Protein AF-A0A7S3K3I3-F1 (afdb_monomer)

InterPro domains:
  IPR013087 Zinc finger C2H2-type [PF12874] (19-43)
  IPR013087 Zinc finger C2H2-type [PS00028] (21-43)
  IPR013087 Zinc finger C2H2-type [PS50157] (19-48)
  IPR036236 Zinc finger C2H2 superfamily [SSF57667] (14-46)

Organism: NCBI:txid44058

Structure (mmCIF, N/CA/C/O backbone):
data_AF-A0A7S3K3I3-F1
#
_entry.id   AF-A0A7S3K3I3-F1
#
loop_
_atom_site.group_PDB
_atom_site.id
_atom_site.type_symbol
_atom_site.label_atom_id
_atom_site.label_alt_id
_atom_site.label_comp_id
_atom_site.label_asym_id
_atom_site.label_entity_id
_atom_site.label_seq_id
_atom_site.pdbx_PDB_ins_code
_atom_site.Cartn_x
_atom_site.Cartn_y
_atom_site.Cartn_z
_atom_site.occupancy
_atom_site.B_iso_or_equiv
_atom_site.auth_seq_id
_atom_site.auth_comp_id
_atom_site.auth_asym_id
_atom_site.auth_atom_id
_atom_site.pdbx_PDB_model_num
ATOM 1 N N . LYS A 1 1 ? 11.051 -27.367 5.554 1.00 42.47 1 LYS A N 1
ATOM 2 C CA . LYS A 1 1 ? 11.456 -28.276 4.446 1.00 42.47 1 LYS A CA 1
ATOM 3 C C . LYS A 1 1 ? 10.404 -28.416 3.328 1.00 42.47 1 LYS A C 1
ATOM 5 O O . LYS A 1 1 ? 10.816 -28.399 2.182 1.00 42.47 1 LYS A O 1
ATOM 10 N N . LYS A 1 2 ? 9.080 -28.450 3.587 1.00 31.66 2 LYS A N 1
ATOM 11 C CA . LYS A 1 2 ? 8.051 -28.495 2.511 1.00 31.66 2 LYS A CA 1
ATOM 12 C C . LYS A 1 2 ? 7.915 -27.210 1.660 1.00 31.66 2 LYS A C 1
ATOM 14 O O . LYS A 1 2 ? 7.680 -27.318 0.467 1.00 31.66 2 LYS A O 1
ATOM 19 N N . TYR A 1 3 ? 8.174 -26.021 2.215 1.00 34.88 3 TYR A N 1
ATOM 20 C CA . TYR A 1 3 ? 8.191 -24.762 1.437 1.00 34.88 3 TYR A CA 1
ATOM 21 C C . TYR A 1 3 ? 9.397 -24.619 0.494 1.00 34.88 3 TYR A C 1
ATOM 23 O O . TYR A 1 3 ? 9.332 -23.883 -0.484 1.00 34.88 3 TYR A O 1
ATOM 31 N N . PHE A 1 4 ? 10.479 -25.361 0.748 1.00 34.47 4 PHE A N 1
ATOM 32 C CA . PHE A 1 4 ? 11.661 -25.365 -0.118 1.00 34.47 4 PHE A CA 1
ATOM 33 C C . PHE A 1 4 ? 11.408 -26.142 -1.420 1.00 34.47 4 PHE A C 1
ATOM 35 O O . PHE A 1 4 ? 11.934 -25.774 -2.464 1.00 34.47 4 PHE A O 1
ATOM 42 N N . LEU A 1 5 ? 10.546 -27.166 -1.377 1.00 33.88 5 LEU A N 1
ATOM 43 C CA . LEU A 1 5 ? 10.172 -27.956 -2.553 1.00 33.88 5 LEU A CA 1
ATOM 44 C C . LEU A 1 5 ? 9.277 -27.180 -3.528 1.00 33.88 5 LEU A C 1
ATOM 46 O O . LEU A 1 5 ? 9.473 -27.302 -4.729 1.00 33.88 5 LEU A O 1
ATOM 50 N N . LEU A 1 6 ? 8.350 -26.338 -3.051 1.00 37.00 6 LEU A N 1
ATOM 51 C CA . LEU A 1 6 ? 7.483 -25.566 -3.957 1.00 37.00 6 LEU A CA 1
ATOM 52 C C . LEU A 1 6 ? 8.273 -24.521 -4.762 1.00 37.00 6 LEU A C 1
ATOM 54 O O . LEU A 1 6 ? 8.020 -24.324 -5.948 1.00 37.00 6 LEU A O 1
ATOM 58 N N . HIS A 1 7 ? 9.263 -23.889 -4.124 1.00 38.03 7 HIS A N 1
ATOM 59 C CA . HIS A 1 7 ? 10.131 -22.914 -4.780 1.00 38.03 7 HIS A CA 1
ATOM 60 C C . HIS A 1 7 ? 11.050 -23.589 -5.810 1.00 38.03 7 HIS A C 1
ATOM 62 O O . HIS A 1 7 ? 11.233 -23.059 -6.901 1.00 38.03 7 HIS A O 1
ATOM 68 N N . PHE A 1 8 ? 11.570 -24.787 -5.509 1.00 34.75 8 PHE A N 1
ATOM 69 C CA . PHE A 1 8 ? 12.383 -25.552 -6.461 1.00 34.75 8 PHE A CA 1
ATOM 70 C C . PHE A 1 8 ? 11.562 -26.063 -7.655 1.00 34.75 8 PHE A C 1
ATOM 72 O O . PHE A 1 8 ? 12.044 -26.005 -8.779 1.00 34.75 8 PHE A O 1
ATOM 79 N N . VAL A 1 9 ? 10.306 -26.480 -7.448 1.00 41.56 9 VAL A N 1
ATOM 80 C CA . VAL A 1 9 ? 9.414 -26.952 -8.526 1.00 41.56 9 VAL A CA 1
ATOM 81 C C . VAL A 1 9 ? 9.003 -25.818 -9.472 1.00 41.56 9 VAL A C 1
ATOM 83 O O . VAL A 1 9 ? 9.000 -26.014 -10.685 1.00 41.56 9 VAL A O 1
ATOM 86 N N . LEU A 1 10 ? 8.715 -24.615 -8.958 1.00 46.06 10 LEU A N 1
ATOM 87 C CA . LEU A 1 10 ? 8.424 -23.449 -9.807 1.00 46.06 10 LEU A CA 1
ATOM 88 C C . LEU A 1 10 ? 9.660 -22.964 -10.574 1.00 46.06 10 LEU A C 1
ATOM 90 O O . LEU A 1 10 ? 9.538 -22.542 -11.722 1.00 46.06 10 LEU A O 1
ATOM 94 N N . ILE A 1 11 ? 10.847 -23.058 -9.964 1.00 49.62 11 ILE A N 1
ATOM 95 C CA . ILE A 1 11 ? 12.106 -22.754 -10.648 1.00 49.62 11 ILE A CA 1
ATOM 96 C C . ILE A 1 11 ? 12.351 -23.795 -11.743 1.00 49.62 11 ILE A C 1
ATOM 98 O O . ILE A 1 11 ? 12.511 -23.411 -12.890 1.00 49.62 11 ILE A O 1
ATOM 102 N N . GLN A 1 12 ? 12.279 -25.094 -11.457 1.00 46.09 12 GLN A N 1
ATOM 103 C CA . GLN A 1 12 ? 12.543 -26.139 -12.451 1.00 46.09 12 GLN A CA 1
ATOM 104 C C . GLN A 1 12 ? 11.557 -26.089 -13.635 1.00 46.09 12 GLN A C 1
ATOM 106 O O . GLN A 1 12 ? 11.973 -26.195 -14.785 1.00 46.09 12 GLN A O 1
ATOM 111 N N . ALA A 1 13 ? 10.281 -25.775 -13.383 1.00 52.28 13 ALA A N 1
ATOM 112 C CA . ALA A 1 13 ? 9.280 -25.600 -14.437 1.00 52.28 13 ALA A CA 1
ATOM 113 C C . ALA A 1 13 ? 9.553 -24.409 -15.378 1.00 52.28 13 ALA A C 1
ATOM 115 O O . ALA A 1 13 ? 9.068 -24.419 -16.510 1.00 52.28 13 ALA A O 1
ATOM 116 N N . TYR A 1 14 ? 10.304 -23.392 -14.934 1.00 53.56 14 TYR A N 1
ATOM 117 C CA . TYR A 1 14 ? 10.705 -22.254 -15.772 1.00 53.56 14 TYR A CA 1
ATOM 118 C C . TYR A 1 14 ? 11.918 -22.588 -16.656 1.00 53.56 14 TYR A C 1
ATOM 120 O O . TYR A 1 14 ? 12.043 -22.039 -17.745 1.00 53.56 14 TYR A O 1
ATOM 128 N N . TRP A 1 15 ? 12.782 -23.512 -16.222 1.00 55.94 15 TRP A N 1
ATOM 129 C CA . TRP A 1 15 ? 13.971 -23.935 -16.977 1.00 55.94 15 TRP A CA 1
ATOM 130 C C . TRP A 1 15 ? 13.647 -24.970 -18.063 1.00 55.94 15 TRP A C 1
ATOM 132 O O . TRP A 1 15 ? 14.373 -25.065 -19.048 1.00 55.94 15 TRP A O 1
ATOM 142 N N . ASP A 1 16 ? 12.513 -25.666 -17.948 1.00 66.50 16 ASP A N 1
ATOM 143 C CA . ASP A 1 16 ? 11.978 -26.506 -19.029 1.00 66.50 16 ASP A CA 1
ATOM 144 C C . ASP A 1 16 ? 11.283 -25.690 -20.144 1.00 66.50 16 ASP A C 1
ATOM 146 O O . ASP A 1 16 ? 10.885 -26.242 -21.177 1.00 66.50 16 ASP A O 1
ATOM 150 N N . GLN A 1 17 ? 11.128 -24.369 -19.972 1.00 76.31 17 GLN A N 1
ATOM 151 C CA . GLN A 1 17 ? 10.564 -23.491 -20.999 1.00 76.31 17 GLN A CA 1
ATOM 152 C C . GLN A 1 17 ? 11.666 -23.058 -21.966 1.00 76.31 17 GLN A C 1
ATOM 154 O O . GLN A 1 17 ? 12.570 -22.308 -21.613 1.00 76.31 17 GLN A O 1
ATOM 159 N N . ARG A 1 18 ? 11.569 -23.501 -23.222 1.00 87.44 18 ARG A N 1
ATOM 160 C CA . ARG A 1 18 ? 12.535 -23.133 -24.272 1.00 87.44 18 ARG A CA 1
ATOM 161 C C . ARG A 1 18 ? 12.305 -21.731 -24.836 1.00 87.44 18 ARG A C 1
ATOM 163 O O . ARG A 1 18 ? 13.196 -21.185 -25.474 1.00 87.44 18 ARG A O 1
ATOM 170 N N . TYR A 1 19 ? 11.112 -21.172 -24.636 1.00 90.62 19 TYR A N 1
ATOM 171 C CA . TYR A 1 19 ? 10.703 -19.888 -25.199 1.00 90.62 19 TYR A CA 1
ATOM 172 C C . TYR A 1 19 ? 10.078 -19.031 -24.103 1.00 90.62 19 TYR A C 1
ATOM 174 O O . TYR A 1 19 ? 9.166 -19.488 -23.419 1.00 90.62 19 TYR A O 1
ATOM 182 N N . VAL A 1 20 ? 10.533 -17.791 -23.938 1.00 91.25 20 VAL A N 1
ATOM 183 C CA . VAL A 1 20 ? 9.989 -16.847 -22.953 1.00 91.25 20 VAL A CA 1
ATOM 184 C C . VAL A 1 20 ? 9.607 -15.562 -23.674 1.00 91.25 20 VAL A C 1
ATOM 186 O O . VAL A 1 20 ? 10.342 -15.067 -24.523 1.00 91.25 20 VAL A O 1
ATOM 189 N N . CYS A 1 21 ? 8.423 -15.033 -23.378 1.00 93.50 21 CYS A N 1
ATOM 190 C CA . CYS A 1 21 ? 8.030 -13.709 -23.841 1.00 93.50 21 CYS A CA 1
ATOM 191 C C . CYS A 1 21 ? 8.533 -12.660 -22.854 1.00 93.50 21 CYS A C 1
ATOM 193 O O . CYS A 1 21 ? 8.052 -12.624 -21.725 1.00 93.50 21 CYS A O 1
ATOM 195 N N . ASP A 1 22 ? 9.442 -11.782 -23.273 1.00 89.44 22 ASP A N 1
ATOM 196 C CA . ASP A 1 22 ? 9.972 -10.731 -22.395 1.00 89.44 22 ASP A CA 1
ATOM 197 C C . ASP A 1 22 ? 8.904 -9.719 -21.981 1.00 89.44 22 ASP A C 1
ATOM 199 O O . ASP A 1 22 ? 8.843 -9.330 -20.815 1.00 89.44 22 ASP A O 1
ATOM 203 N N . THR A 1 23 ? 7.994 -9.366 -22.897 1.00 90.69 23 THR A N 1
ATOM 204 C CA . THR A 1 23 ? 6.896 -8.437 -22.604 1.00 90.69 23 THR A CA 1
ATOM 205 C C . THR A 1 23 ? 5.955 -8.981 -21.538 1.00 90.69 23 THR A C 1
ATOM 207 O O . THR A 1 23 ? 5.576 -8.238 -20.649 1.00 90.69 23 THR A O 1
ATOM 210 N N . CYS A 1 24 ? 5.557 -10.252 -21.609 1.00 92.19 24 CYS A N 1
ATOM 211 C CA . CYS A 1 24 ? 4.547 -10.821 -20.705 1.00 92.19 24 CYS A CA 1
ATOM 212 C C . CYS A 1 24 ? 5.145 -11.675 -19.573 1.00 92.19 24 CYS A C 1
ATOM 214 O O . CYS A 1 24 ? 4.414 -12.191 -18.734 1.00 92.19 24 CYS A O 1
ATOM 216 N N . ARG A 1 25 ? 6.465 -11.905 -19.582 1.00 88.56 25 ARG A N 1
ATOM 217 C CA . ARG A 1 25 ? 7.205 -12.780 -18.651 1.00 88.56 25 ARG A CA 1
ATOM 218 C C . ARG A 1 25 ? 6.636 -14.203 -18.516 1.00 88.56 25 ARG A C 1
ATOM 220 O O . ARG A 1 25 ? 6.836 -14.870 -17.497 1.00 88.56 25 ARG A O 1
ATOM 227 N N . VAL A 1 26 ? 5.962 -14.698 -19.557 1.00 89.19 26 VAL A N 1
ATOM 228 C CA . VAL A 1 26 ? 5.409 -16.062 -19.628 1.00 89.19 26 VAL A CA 1
ATOM 229 C C . VAL A 1 26 ? 6.312 -16.978 -20.453 1.00 89.19 26 VAL A C 1
ATOM 231 O O . VAL A 1 26 ? 6.806 -16.585 -21.511 1.00 89.19 26 VAL A O 1
ATOM 234 N N . GLY A 1 27 ? 6.526 -18.198 -19.956 1.00 89.94 27 GLY A N 1
ATOM 235 C CA . GLY A 1 27 ? 7.315 -19.236 -20.621 1.00 89.94 27 GLY A CA 1
ATOM 236 C C . GLY A 1 27 ? 6.451 -20.260 -21.365 1.00 89.94 27 GLY A C 1
ATOM 237 O O . GLY A 1 27 ? 5.311 -20.521 -20.977 1.00 89.94 27 GLY A O 1
ATOM 238 N N . PHE A 1 28 ? 7.005 -20.841 -22.429 1.00 91.75 28 PHE A N 1
ATOM 239 C CA . PHE A 1 28 ? 6.382 -21.861 -23.269 1.00 91.75 28 PHE A CA 1
ATOM 240 C C . PHE A 1 28 ? 7.358 -22.999 -23.593 1.00 91.75 28 PHE A C 1
ATOM 242 O O . PHE A 1 28 ? 8.501 -22.785 -23.999 1.00 91.75 28 PHE A O 1
ATOM 249 N N . ALA A 1 29 ? 6.863 -24.234 -23.498 1.00 92.25 29 ALA A N 1
ATOM 250 C CA . ALA A 1 29 ? 7.640 -25.431 -23.810 1.00 92.25 29 ALA A CA 1
ATOM 251 C C . ALA A 1 29 ? 7.767 -25.677 -25.327 1.00 92.25 29 ALA A C 1
ATOM 253 O O . ALA A 1 29 ? 8.696 -26.345 -25.777 1.00 92.25 29 ALA A O 1
ATOM 254 N N . LYS A 1 30 ? 6.824 -25.157 -26.129 1.00 93.19 30 LYS A N 1
ATOM 255 C CA . LYS A 1 30 ? 6.730 -25.362 -27.586 1.00 93.19 30 LYS A CA 1
ATOM 256 C C . LYS A 1 30 ? 6.689 -24.025 -28.328 1.00 93.19 30 LYS A C 1
ATOM 258 O O . LYS A 1 30 ? 5.900 -23.158 -27.953 1.00 93.19 30 LYS A O 1
ATOM 263 N N . LEU A 1 31 ? 7.433 -23.919 -29.435 1.00 95.25 31 LEU A N 1
ATOM 264 C CA . LEU A 1 31 ? 7.506 -22.713 -30.275 1.00 95.25 31 LEU A CA 1
ATOM 265 C C . LEU A 1 31 ? 6.128 -22.259 -30.776 1.00 95.25 31 LEU A C 1
ATOM 267 O O . LEU A 1 31 ? 5.768 -21.101 -30.613 1.00 95.25 31 LEU A O 1
ATOM 271 N N . LYS A 1 32 ? 5.306 -23.191 -31.273 1.00 96.56 32 LYS A N 1
ATOM 272 C CA . LYS A 1 32 ? 3.950 -22.894 -31.771 1.00 96.56 32 LYS A CA 1
ATOM 273 C C . LYS A 1 32 ? 3.074 -22.161 -30.743 1.00 96.56 32 LYS A C 1
ATOM 275 O O . LYS A 1 32 ? 2.288 -21.290 -31.103 1.00 96.56 32 LYS A O 1
ATOM 280 N N . ASN A 1 33 ? 3.199 -22.503 -29.457 1.00 96.31 33 ASN A N 1
ATOM 281 C CA . ASN A 1 33 ? 2.429 -21.844 -28.397 1.00 96.31 33 ASN A CA 1
ATOM 282 C C . ASN A 1 33 ? 2.951 -20.428 -28.127 1.00 96.31 33 ASN A C 1
ATOM 284 O O . ASN A 1 33 ? 2.154 -19.523 -27.893 1.00 96.31 33 ASN A O 1
ATOM 288 N N . TYR A 1 34 ? 4.272 -20.240 -28.187 1.00 96.31 34 TYR A N 1
ATOM 289 C CA . TYR A 1 34 ? 4.904 -18.929 -28.076 1.00 96.31 34 TYR A CA 1
ATOM 290 C C . TYR A 1 34 ? 4.483 -18.008 -29.229 1.00 96.31 34 TYR A C 1
ATOM 292 O O . TYR A 1 34 ? 3.998 -16.907 -28.989 1.00 96.31 34 TYR A O 1
ATOM 300 N N . GLU A 1 35 ? 4.547 -18.483 -30.473 1.00 97.25 35 GLU A N 1
ATOM 301 C CA . GLU A 1 35 ? 4.100 -17.722 -31.648 1.00 97.25 35 GLU A CA 1
ATOM 302 C C . GLU A 1 35 ? 2.612 -17.368 -31.565 1.00 97.25 35 GLU A C 1
ATOM 304 O O . GLU A 1 35 ? 2.223 -16.224 -31.803 1.00 97.25 35 GLU A O 1
ATOM 309 N N . SER A 1 36 ? 1.766 -18.322 -31.158 1.00 97.25 36 SER A N 1
ATOM 310 C CA . SER A 1 36 ? 0.344 -18.057 -30.931 1.00 97.25 36 SER A CA 1
ATOM 311 C C . SER A 1 36 ? 0.114 -17.010 -29.837 1.00 97.25 36 SER A C 1
ATOM 313 O O . SER A 1 36 ? -0.843 -16.242 -29.931 1.00 97.25 36 SER A O 1
ATOM 315 N N . HIS A 1 37 ? 0.958 -16.970 -28.803 1.00 95.94 37 HIS A N 1
ATOM 316 C CA . HIS A 1 37 ? 0.880 -15.963 -27.749 1.00 95.94 37 HIS A CA 1
ATOM 317 C C . HIS A 1 37 ? 1.218 -14.561 -28.266 1.00 95.94 37 HIS A C 1
ATOM 319 O O . HIS A 1 37 ? 0.484 -13.628 -27.942 1.00 95.94 37 HIS A O 1
ATOM 325 N N . LEU A 1 38 ? 2.260 -14.413 -29.094 1.00 97.25 38 LEU A N 1
ATOM 326 C CA . LEU A 1 38 ? 2.671 -13.116 -29.651 1.00 97.25 38 LEU A CA 1
ATOM 327 C C . LEU A 1 38 ? 1.569 -12.453 -30.494 1.00 97.25 38 LEU A C 1
ATOM 329 O O . LEU A 1 38 ? 1.439 -11.232 -30.492 1.00 97.25 38 LEU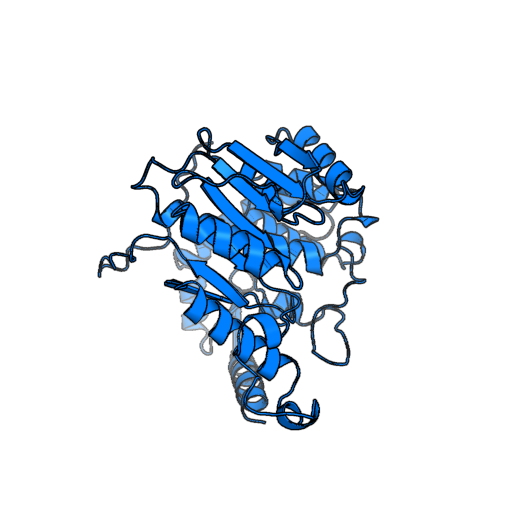 A O 1
ATOM 333 N N . HIS A 1 39 ? 0.728 -13.252 -31.154 1.00 97.38 39 HIS A N 1
ATOM 334 C CA . HIS A 1 39 ? -0.430 -12.773 -31.922 1.00 97.38 39 HIS A CA 1
ATOM 335 C C . HIS A 1 39 ? -1.720 -12.673 -31.084 1.00 97.38 39 HIS A C 1
ATOM 337 O O . HIS A 1 39 ? -2.788 -12.328 -31.591 1.00 97.38 39 HIS A O 1
ATOM 343 N N . GLY A 1 40 ? -1.654 -12.999 -29.791 1.00 97.00 40 GLY A N 1
ATOM 344 C CA . GLY A 1 40 ? -2.799 -13.008 -28.893 1.00 97.00 40 GLY A CA 1
ATOM 345 C C . GLY A 1 40 ? -3.185 -11.611 -28.400 1.00 97.00 40 GLY A C 1
ATOM 346 O O . GLY A 1 40 ? -2.336 -10.780 -28.078 1.00 97.00 40 GLY A O 1
ATOM 347 N N . LYS A 1 41 ? -4.493 -11.379 -28.214 1.00 96.25 41 LYS A N 1
ATOM 348 C CA . LYS A 1 41 ? -5.040 -10.104 -27.702 1.00 96.25 41 LYS A CA 1
ATOM 349 C C . LYS A 1 41 ? -4.414 -9.659 -26.372 1.00 96.25 41 LYS A C 1
ATOM 351 O O . LYS A 1 41 ? -4.216 -8.469 -26.155 1.00 96.25 41 LYS A O 1
ATOM 356 N N . ARG A 1 42 ? -4.089 -10.610 -25.484 1.00 93.50 42 ARG A N 1
ATOM 357 C CA . ARG A 1 42 ? -3.447 -10.320 -24.188 1.00 93.50 42 ARG A CA 1
ATOM 358 C C . ARG A 1 42 ? -2.037 -9.755 -24.353 1.00 93.50 42 ARG A C 1
ATOM 360 O O . ARG A 1 42 ? -1.700 -8.802 -23.664 1.00 93.50 42 ARG A O 1
ATOM 367 N N . HIS A 1 43 ? -1.246 -10.312 -25.270 1.00 95.00 43 HIS A N 1
ATOM 368 C CA . HIS A 1 43 ? 0.103 -9.825 -25.547 1.00 95.00 43 HIS A CA 1
ATOM 369 C C . HIS A 1 43 ? 0.066 -8.429 -26.178 1.00 95.00 43 HIS A C 1
ATOM 371 O O . HIS A 1 43 ? 0.775 -7.534 -25.728 1.00 95.00 43 HIS A O 1
ATOM 377 N N . ALA A 1 44 ? -0.826 -8.210 -27.150 1.00 96.12 44 ALA A N 1
ATOM 378 C CA . ALA A 1 44 ? -1.027 -6.892 -27.752 1.00 96.12 44 ALA A CA 1
ATOM 379 C C . ALA A 1 44 ? -1.404 -5.824 -26.706 1.00 96.12 44 ALA A C 1
ATOM 381 O O . ALA A 1 44 ? -0.835 -4.735 -26.707 1.00 96.12 44 ALA A O 1
ATOM 382 N N . ALA A 1 45 ? -2.304 -6.149 -25.768 1.00 93.56 45 ALA A N 1
ATOM 383 C CA . ALA A 1 45 ? -2.664 -5.251 -24.671 1.00 93.56 45 ALA A CA 1
ATOM 384 C C . ALA A 1 45 ? -1.483 -4.976 -23.722 1.00 93.56 45 ALA A C 1
ATOM 386 O O . ALA A 1 45 ? -1.263 -3.828 -23.339 1.00 93.56 45 ALA A O 1
ATOM 387 N N . ALA A 1 46 ? -0.700 -6.004 -23.373 1.00 92.50 46 ALA A N 1
ATOM 388 C CA . ALA A 1 46 ? 0.493 -5.843 -22.543 1.00 92.50 46 ALA A CA 1
ATOM 389 C C . ALA A 1 46 ? 1.537 -4.936 -23.215 1.00 92.50 46 ALA A C 1
ATOM 391 O O . ALA A 1 46 ? 2.056 -4.036 -22.562 1.00 92.50 46 ALA A O 1
ATOM 392 N N . ARG A 1 47 ? 1.780 -5.105 -24.525 1.00 95.00 47 ARG A N 1
ATOM 393 C CA . ARG A 1 47 ? 2.656 -4.219 -25.310 1.00 95.00 47 ARG A CA 1
ATOM 394 C C . ARG A 1 47 ? 2.166 -2.777 -25.312 1.00 95.00 47 ARG A C 1
ATOM 396 O O . ARG A 1 47 ? 2.946 -1.890 -24.997 1.00 95.00 47 ARG A O 1
ATOM 403 N N . ALA A 1 48 ? 0.882 -2.554 -25.591 1.00 94.94 48 ALA A N 1
ATOM 404 C CA . ALA A 1 48 ? 0.307 -1.211 -25.612 1.00 94.94 48 ALA A CA 1
ATOM 405 C C . ALA A 1 48 ? 0.452 -0.504 -24.253 1.00 94.94 48 ALA A C 1
ATOM 407 O O . ALA A 1 48 ? 0.867 0.650 -24.191 1.00 94.94 48 ALA A O 1
ATOM 408 N N . LEU A 1 49 ? 0.179 -1.211 -23.149 1.00 92.50 49 LEU A N 1
ATOM 409 C CA . LEU A 1 49 ? 0.438 -0.676 -21.812 1.00 92.50 49 LEU A CA 1
ATOM 410 C C . LEU A 1 49 ? 1.936 -0.433 -21.593 1.00 92.50 49 LEU A C 1
ATOM 412 O O . LEU A 1 49 ? 2.299 0.561 -20.969 1.00 92.50 49 LEU A O 1
ATOM 416 N N . GLY A 1 50 ? 2.797 -1.347 -22.053 1.00 94.12 50 GLY A N 1
ATOM 417 C CA . GLY A 1 50 ? 4.262 -1.244 -22.057 1.00 94.12 50 GLY A CA 1
ATOM 418 C C . GLY A 1 50 ? 4.753 0.062 -22.666 1.00 94.12 50 GLY A C 1
ATOM 419 O O . GLY A 1 50 ? 5.516 0.794 -22.038 1.00 94.12 50 GLY A O 1
ATOM 420 N N . ASP A 1 51 ? 4.256 0.372 -23.859 1.00 95.31 51 ASP A N 1
ATOM 421 C CA . ASP A 1 51 ? 4.623 1.564 -24.615 1.00 95.31 51 ASP A CA 1
ATOM 422 C C . ASP A 1 51 ? 4.144 2.848 -23.925 1.00 95.31 51 ASP A C 1
ATOM 424 O O . ASP A 1 51 ? 4.930 3.783 -23.788 1.00 95.31 51 ASP A O 1
ATOM 428 N N . LEU A 1 52 ? 2.918 2.869 -23.383 1.00 94.44 52 LEU A N 1
ATOM 429 C CA . LEU A 1 52 ? 2.421 4.004 -22.590 1.00 94.44 52 LEU A CA 1
ATOM 430 C C . LEU A 1 52 ? 3.309 4.286 -21.368 1.00 94.44 52 LEU A C 1
ATOM 432 O O . LEU A 1 52 ? 3.705 5.430 -21.134 1.00 94.44 52 LEU A O 1
ATOM 436 N N . ALA A 1 53 ? 3.671 3.243 -20.614 1.00 93.88 53 ALA A N 1
ATOM 437 C CA . ALA A 1 53 ? 4.566 3.391 -19.470 1.00 93.88 53 ALA A CA 1
ATOM 438 C C . ALA A 1 53 ? 5.970 3.835 -19.902 1.00 93.88 53 ALA A C 1
ATOM 440 O O . ALA A 1 53 ? 6.582 4.651 -19.220 1.00 93.88 53 ALA A O 1
ATOM 441 N N . ALA A 1 54 ? 6.481 3.339 -21.033 1.00 94.69 54 ALA A N 1
ATOM 442 C CA . ALA A 1 54 ? 7.779 3.745 -21.561 1.00 94.69 54 ALA A CA 1
ATOM 443 C C . ALA A 1 54 ? 7.809 5.232 -21.946 1.00 94.69 54 ALA A C 1
ATOM 445 O O . ALA A 1 54 ? 8.793 5.910 -21.645 1.00 94.69 54 ALA A O 1
ATOM 446 N N . THR A 1 55 ? 6.732 5.756 -22.540 1.00 94.81 55 THR A N 1
ATOM 447 C CA . THR A 1 55 ? 6.583 7.191 -22.825 1.00 94.81 55 THR A CA 1
ATOM 448 C C . THR A 1 55 ? 6.569 8.019 -21.541 1.00 94.81 55 THR A C 1
ATOM 450 O O . THR A 1 55 ? 7.314 8.990 -21.430 1.00 94.81 55 THR A O 1
ATOM 453 N N . ALA A 1 56 ? 5.794 7.621 -20.527 1.00 93.81 56 ALA A N 1
ATOM 454 C CA . ALA A 1 56 ? 5.790 8.321 -19.240 1.00 93.81 56 ALA A CA 1
ATOM 455 C C . ALA A 1 56 ? 7.167 8.250 -18.545 1.00 93.81 56 ALA A C 1
ATOM 457 O O . ALA A 1 56 ? 7.654 9.237 -17.988 1.00 93.81 56 ALA A O 1
ATOM 458 N N . PHE A 1 57 ? 7.844 7.104 -18.635 1.00 94.56 57 PHE A N 1
ATOM 459 C CA . PHE A 1 57 ? 9.170 6.899 -18.063 1.00 94.56 57 PHE A CA 1
ATOM 460 C C . PHE A 1 57 ? 10.234 7.785 -18.713 1.00 94.56 57 PHE A C 1
ATOM 462 O O . PHE A 1 57 ? 11.091 8.301 -18.000 1.00 94.56 57 PHE A O 1
ATOM 469 N N . GLN A 1 58 ? 10.158 8.016 -20.030 1.00 94.38 58 GLN A N 1
ATOM 470 C CA . GLN A 1 58 ? 11.055 8.919 -20.768 1.00 94.38 58 GLN A CA 1
ATOM 471 C C . GLN A 1 58 ? 11.030 10.353 -20.236 1.00 94.38 58 GLN A C 1
ATOM 473 O O . GLN A 1 58 ? 12.054 11.026 -20.251 1.00 94.38 58 GLN A O 1
ATOM 478 N N . THR A 1 59 ? 9.879 10.809 -19.744 1.00 91.94 59 THR A N 1
ATOM 479 C CA . THR A 1 59 ? 9.744 12.148 -19.148 1.00 91.94 59 THR A CA 1
ATOM 480 C C . THR A 1 59 ? 10.167 12.214 -17.681 1.00 91.94 59 THR A C 1
ATOM 482 O O . THR A 1 59 ? 10.219 13.295 -17.098 1.00 91.94 59 THR A O 1
ATOM 485 N N . SER A 1 60 ? 10.475 11.072 -17.063 1.00 91.25 60 SER A N 1
ATOM 486 C CA . SER A 1 60 ? 10.931 11.014 -15.677 1.00 91.25 60 SER A CA 1
ATOM 487 C C . SER A 1 60 ? 12.446 11.202 -15.578 1.00 91.25 60 SER A C 1
ATOM 489 O O . SER A 1 60 ? 13.199 10.844 -16.480 1.00 91.25 60 SER A O 1
ATOM 491 N N . HIS A 1 61 ? 12.929 11.648 -14.420 1.00 90.25 61 HIS A N 1
ATOM 492 C CA . HIS A 1 61 ? 14.369 11.708 -14.139 1.00 90.25 61 HIS A CA 1
ATOM 493 C C . HIS A 1 61 ? 15.018 10.314 -13.956 1.00 90.25 61 HIS A C 1
ATOM 495 O O . HIS A 1 61 ? 16.208 10.218 -13.660 1.00 90.25 61 HIS A O 1
ATOM 501 N N . TRP A 1 62 ? 14.257 9.220 -14.112 1.00 88.62 62 TRP A N 1
ATOM 502 C CA . TRP A 1 62 ? 14.765 7.842 -14.099 1.00 88.62 62 TRP A CA 1
ATOM 503 C C . TRP A 1 62 ? 15.021 7.266 -15.494 1.00 88.62 62 TRP A C 1
ATOM 505 O O . TRP A 1 62 ? 15.426 6.105 -15.563 1.00 88.62 62 TRP A O 1
ATOM 515 N N . ALA A 1 63 ? 14.799 8.036 -16.568 1.00 87.31 63 ALA A N 1
ATOM 516 C CA . ALA A 1 63 ? 14.850 7.631 -17.978 1.00 87.31 63 ALA A CA 1
ATOM 517 C C . ALA A 1 63 ? 16.224 7.098 -18.452 1.00 87.31 63 ALA A C 1
ATOM 519 O O . ALA A 1 63 ? 16.908 7.704 -19.270 1.00 87.31 63 ALA A O 1
ATOM 520 N N . ASN A 1 64 ? 16.629 5.936 -17.937 1.00 82.00 64 ASN A N 1
ATOM 521 C CA . ASN A 1 64 ? 17.988 5.411 -18.064 1.00 82.00 64 ASN A CA 1
ATOM 522 C C . ASN A 1 64 ? 18.028 3.980 -18.646 1.00 82.00 64 ASN A C 1
ATOM 524 O O . ASN A 1 64 ? 19.125 3.482 -18.906 1.00 82.00 64 ASN A O 1
ATOM 528 N N . ASP A 1 65 ? 16.870 3.314 -18.793 1.00 77.94 65 ASP A N 1
ATOM 529 C CA . ASP A 1 65 ? 16.684 1.950 -19.335 1.00 77.94 65 ASP A CA 1
ATOM 530 C C . ASP A 1 65 ? 15.227 1.742 -19.816 1.00 77.94 65 ASP A C 1
ATOM 532 O O . ASP A 1 65 ? 14.300 1.650 -19.009 1.00 77.94 65 ASP A O 1
ATOM 536 N N . HIS A 1 66 ? 15.012 1.709 -21.136 1.00 79.56 66 HIS A N 1
ATOM 537 C CA . HIS A 1 66 ? 13.671 1.691 -21.740 1.00 79.56 66 HIS A CA 1
ATOM 538 C C . HIS A 1 66 ? 13.070 0.297 -21.920 1.00 79.56 66 HIS A C 1
ATOM 540 O O . HIS A 1 66 ? 11.849 0.169 -22.017 1.00 79.56 66 HIS A O 1
ATOM 546 N N . ASP A 1 67 ? 13.886 -0.750 -21.981 1.00 87.69 67 ASP A N 1
ATOM 547 C CA . ASP A 1 67 ? 13.376 -2.077 -22.334 1.00 87.69 67 ASP A CA 1
ATOM 548 C C . ASP A 1 67 ? 12.767 -2.763 -21.117 1.00 87.69 67 ASP A C 1
ATOM 550 O O . ASP A 1 67 ? 11.706 -3.389 -21.204 1.00 87.69 67 ASP A O 1
ATOM 554 N N . ALA A 1 68 ? 13.363 -2.544 -19.944 1.00 90.50 68 ALA A N 1
ATOM 555 C CA . ALA A 1 68 ? 12.817 -3.051 -18.699 1.00 90.50 68 ALA A CA 1
ATOM 556 C C . ALA A 1 68 ? 11.417 -2.481 -18.406 1.00 90.50 68 ALA A C 1
ATOM 558 O O . ALA A 1 68 ? 10.557 -3.241 -17.980 1.00 90.50 68 ALA A O 1
ATOM 559 N N . VAL A 1 69 ? 11.123 -1.200 -18.668 1.00 94.31 69 VAL A N 1
ATOM 560 C CA . VAL A 1 69 ? 9.790 -0.620 -18.372 1.00 94.31 69 VAL A CA 1
ATOM 561 C C . VAL A 1 69 ? 8.680 -1.144 -19.297 1.00 94.31 69 VAL A C 1
ATOM 563 O O . VAL A 1 69 ? 7.513 -1.151 -18.909 1.00 94.31 69 VAL A O 1
ATOM 566 N N . ARG A 1 70 ? 9.023 -1.641 -20.494 1.00 93.81 70 ARG A N 1
ATOM 567 C CA . ARG A 1 70 ? 8.053 -2.242 -21.430 1.00 93.81 70 ARG A CA 1
ATOM 568 C C . ARG A 1 70 ? 7.609 -3.648 -21.030 1.00 93.81 70 ARG A C 1
ATOM 570 O O . ARG A 1 70 ? 6.603 -4.137 -21.541 1.00 93.81 70 ARG A O 1
ATOM 577 N N . CYS A 1 71 ? 8.361 -4.309 -20.155 1.00 92.56 71 CYS A N 1
ATOM 578 C CA . CYS A 1 71 ? 8.034 -5.647 -19.683 1.00 92.56 71 CYS A CA 1
ATOM 579 C C . CYS A 1 71 ? 6.995 -5.579 -18.559 1.00 92.56 71 CYS A C 1
ATOM 581 O O . CYS A 1 71 ? 7.161 -4.807 -17.616 1.00 92.56 71 CYS A O 1
ATOM 583 N N . GLU A 1 72 ? 5.975 -6.434 -18.617 1.00 92.81 72 GLU A N 1
ATOM 584 C CA . GLU A 1 72 ? 4.982 -6.621 -17.561 1.00 92.81 72 GLU A CA 1
ATOM 585 C C . GLU A 1 72 ? 5.682 -6.864 -16.222 1.00 92.81 72 GLU A C 1
ATOM 587 O O . GLU A 1 72 ? 6.617 -7.669 -16.117 1.00 92.81 72 GLU A O 1
ATOM 592 N N . PHE A 1 73 ? 5.243 -6.130 -15.199 1.00 94.38 73 PHE A N 1
ATOM 593 C CA . PHE A 1 73 ? 5.841 -6.236 -13.882 1.00 94.38 73 PHE A CA 1
ATOM 594 C C . PHE A 1 73 ? 5.572 -7.610 -13.272 1.00 94.38 73 PHE A C 1
ATOM 596 O O . PHE A 1 73 ? 4.435 -8.083 -13.220 1.00 94.38 73 PHE A O 1
ATOM 603 N N . ASN A 1 74 ? 6.621 -8.215 -12.726 1.00 92.75 74 ASN A N 1
ATOM 604 C CA . ASN A 1 74 ? 6.531 -9.466 -11.994 1.00 92.75 74 ASN A CA 1
ATOM 605 C C . ASN A 1 74 ? 7.223 -9.326 -10.630 1.00 92.75 74 ASN A C 1
ATOM 607 O O . ASN A 1 74 ? 8.439 -9.144 -10.561 1.00 92.75 74 ASN A O 1
ATOM 611 N N . MET A 1 75 ? 6.446 -9.447 -9.548 1.00 94.38 75 MET A N 1
ATOM 612 C CA . MET A 1 75 ? 6.948 -9.290 -8.177 1.00 94.38 75 MET A CA 1
ATOM 613 C C . MET A 1 75 ? 8.035 -10.322 -7.831 1.00 94.38 75 MET A C 1
ATOM 615 O O . MET A 1 75 ? 9.028 -9.975 -7.198 1.00 94.38 75 MET A O 1
ATOM 619 N N . ASP A 1 76 ? 7.904 -11.577 -8.282 1.00 92.25 76 ASP A N 1
ATOM 620 C CA . ASP A 1 76 ? 8.908 -12.618 -8.021 1.00 92.25 76 ASP A CA 1
ATOM 621 C C . ASP A 1 76 ? 10.260 -12.297 -8.649 1.00 92.25 76 ASP A C 1
ATOM 623 O O . ASP A 1 76 ? 11.298 -12.497 -8.017 1.00 92.25 76 ASP A O 1
ATOM 627 N N . TYR A 1 77 ? 10.249 -11.821 -9.894 1.00 90.00 77 TYR A N 1
ATOM 628 C CA . TYR A 1 77 ? 11.453 -11.411 -10.604 1.00 90.00 77 TYR A CA 1
ATOM 629 C C . TYR A 1 77 ? 12.065 -10.174 -9.950 1.00 90.00 77 TYR A C 1
ATOM 631 O O . TYR A 1 77 ? 13.239 -10.187 -9.594 1.00 90.00 77 TYR A O 1
ATOM 639 N N . PHE A 1 78 ? 11.246 -9.150 -9.703 1.00 94.94 78 PHE A N 1
ATOM 640 C CA . PHE A 1 78 ? 11.685 -7.896 -9.099 1.00 94.94 78 PHE A CA 1
ATOM 641 C C . PHE A 1 78 ? 12.338 -8.094 -7.722 1.00 94.94 78 PHE A C 1
ATOM 643 O O . PHE A 1 78 ? 13.337 -7.455 -7.407 1.00 94.94 78 PHE A O 1
ATOM 650 N N . LEU A 1 79 ? 11.802 -8.999 -6.897 1.00 95.31 79 LEU A N 1
ATOM 651 C CA . LEU A 1 79 ? 12.313 -9.258 -5.549 1.00 95.31 79 LEU A CA 1
ATOM 652 C C . LEU A 1 79 ? 13.461 -10.269 -5.495 1.00 95.31 79 LEU A C 1
ATOM 654 O O . LEU A 1 79 ? 14.064 -10.444 -4.429 1.00 95.31 79 LEU A O 1
ATOM 658 N N . ARG A 1 80 ? 13.757 -10.977 -6.590 1.00 91.25 80 ARG A N 1
ATOM 659 C CA . ARG A 1 80 ? 14.762 -12.050 -6.619 1.00 91.25 80 ARG A CA 1
ATOM 660 C C . ARG A 1 80 ? 16.146 -11.543 -6.237 1.00 91.25 80 ARG A C 1
ATOM 662 O O . ARG A 1 80 ? 16.755 -12.112 -5.335 1.00 91.25 80 ARG A O 1
ATOM 669 N N . ASP A 1 81 ? 16.556 -10.438 -6.847 1.00 90.69 81 ASP A N 1
ATOM 670 C CA . ASP A 1 81 ? 17.918 -9.905 -6.753 1.00 90.69 81 ASP A CA 1
ATOM 671 C C . ASP A 1 81 ? 18.034 -8.746 -5.750 1.00 90.69 81 ASP A C 1
ATOM 673 O O . ASP A 1 81 ? 19.063 -8.076 -5.654 1.00 90.69 81 ASP A O 1
ATOM 677 N N . MET A 1 82 ? 16.976 -8.503 -4.970 1.00 95.44 82 MET A N 1
ATOM 678 C CA . MET A 1 82 ? 16.991 -7.481 -3.929 1.00 95.44 82 MET A CA 1
ATOM 679 C C . MET A 1 82 ? 17.872 -7.901 -2.747 1.00 95.44 82 MET A C 1
ATOM 681 O O . MET A 1 82 ? 17.787 -9.050 -2.304 1.00 95.44 82 MET A O 1
ATOM 685 N N . PRO A 1 83 ? 18.643 -6.976 -2.144 1.00 94.44 83 PRO A N 1
ATOM 686 C CA . PRO A 1 83 ? 19.327 -7.232 -0.882 1.00 94.44 83 PRO A CA 1
ATOM 687 C C . PRO A 1 83 ? 18.331 -7.629 0.216 1.00 94.44 83 PRO A C 1
ATOM 689 O O . PRO A 1 83 ? 17.381 -6.894 0.493 1.00 94.44 83 PRO A O 1
ATOM 692 N N . ARG A 1 84 ? 18.556 -8.772 0.875 1.00 93.69 84 ARG A N 1
ATOM 693 C CA . ARG A 1 84 ? 17.667 -9.330 1.912 1.00 93.69 84 ARG A CA 1
ATOM 694 C C . ARG A 1 84 ? 18.322 -9.345 3.288 1.00 93.69 84 ARG A C 1
ATOM 696 O O . ARG A 1 84 ? 19.542 -9.416 3.417 1.00 93.69 84 ARG A O 1
ATOM 703 N N . ARG A 1 85 ? 17.502 -9.327 4.339 1.00 89.31 85 ARG A N 1
ATOM 704 C CA . ARG A 1 85 ? 17.931 -9.654 5.702 1.00 89.31 85 ARG A CA 1
ATOM 705 C C . ARG A 1 85 ? 18.244 -11.145 5.797 1.00 89.31 85 ARG A C 1
ATOM 707 O O . ARG A 1 85 ? 17.452 -11.975 5.354 1.00 89.31 85 ARG A O 1
ATOM 714 N N . SER A 1 86 ? 19.349 -11.475 6.460 1.00 83.56 86 SER A N 1
ATOM 715 C CA . SER A 1 86 ? 19.797 -12.859 6.658 1.00 83.56 86 SER A CA 1
ATOM 716 C C . SER A 1 86 ? 18.779 -13.728 7.404 1.00 83.56 86 SER A C 1
ATOM 718 O O . SER A 1 86 ? 18.647 -14.905 7.093 1.00 83.56 86 SER A O 1
ATOM 720 N N . MET A 1 87 ? 18.042 -13.157 8.364 1.00 77.81 87 MET A N 1
ATOM 721 C CA . MET A 1 87 ? 17.198 -13.946 9.271 1.00 77.81 87 MET A CA 1
ATOM 722 C C . MET A 1 87 ? 15.837 -14.366 8.702 1.00 77.81 87 MET A C 1
ATOM 724 O O . MET A 1 87 ? 15.311 -15.385 9.132 1.00 77.81 87 MET A O 1
ATOM 728 N N . ASN A 1 88 ? 15.240 -13.604 7.779 1.00 84.31 88 ASN A N 1
ATOM 729 C CA . ASN A 1 88 ? 13.858 -13.852 7.337 1.00 84.31 88 ASN A CA 1
ATOM 730 C C . ASN A 1 88 ? 13.611 -13.648 5.834 1.00 84.31 88 ASN A C 1
ATOM 732 O O . ASN A 1 88 ? 12.472 -13.733 5.388 1.00 84.31 88 ASN A O 1
ATOM 736 N N . GLY A 1 89 ? 14.650 -13.366 5.039 1.00 90.38 89 GLY A N 1
ATOM 737 C CA . GLY A 1 89 ? 14.513 -13.214 3.588 1.00 90.38 89 GLY A CA 1
ATOM 738 C C . GLY A 1 89 ? 13.723 -11.978 3.138 1.00 90.38 89 GLY A C 1
ATOM 739 O O . GLY A 1 89 ? 13.452 -11.851 1.945 1.00 90.38 89 GLY A O 1
ATOM 740 N N . VAL A 1 90 ? 13.381 -11.074 4.062 1.00 94.62 90 VAL A N 1
ATOM 741 C CA . VAL A 1 90 ? 12.717 -9.796 3.776 1.00 94.62 90 VAL A CA 1
ATOM 742 C C . VAL A 1 90 ? 13.714 -8.820 3.156 1.00 94.62 90 VAL A C 1
ATOM 744 O O . VAL A 1 90 ? 14.877 -8.801 3.568 1.00 94.62 90 VAL A O 1
ATOM 747 N N . ILE A 1 91 ? 13.277 -7.979 2.215 1.00 95.62 91 ILE A N 1
ATOM 748 C CA . ILE A 1 91 ? 14.100 -6.900 1.649 1.00 95.62 91 ILE A CA 1
ATOM 749 C C . ILE A 1 91 ? 14.707 -6.062 2.781 1.00 95.62 91 ILE A C 1
ATOM 751 O O . ILE A 1 91 ? 14.061 -5.723 3.779 1.00 95.62 91 ILE A O 1
ATOM 755 N N . SER A 1 92 ? 15.981 -5.719 2.634 1.00 95.94 92 SER A N 1
ATOM 756 C CA . SER A 1 92 ? 16.672 -4.872 3.593 1.00 95.94 92 SER A CA 1
ATOM 757 C C . SER A 1 92 ? 15.982 -3.501 3.695 1.00 95.94 92 SER A C 1
ATOM 759 O O . SER A 1 92 ? 15.771 -2.838 2.681 1.00 95.94 92 SER A O 1
ATOM 761 N N . PRO A 1 93 ? 15.694 -3.003 4.914 1.00 93.62 93 PRO A N 1
ATOM 762 C CA . PRO A 1 93 ? 15.076 -1.690 5.117 1.00 93.62 93 PRO A CA 1
ATOM 763 C C . PRO A 1 93 ? 16.005 -0.535 4.715 1.00 93.62 93 PRO A C 1
ATOM 765 O O . PRO A 1 93 ? 15.598 0.617 4.776 1.00 93.62 93 PRO A O 1
ATOM 768 N N . ARG A 1 94 ? 17.272 -0.830 4.392 1.00 95.50 94 ARG A N 1
ATOM 769 C CA . ARG A 1 94 ? 18.270 0.157 3.969 1.00 95.50 94 ARG A CA 1
ATOM 770 C C . ARG A 1 94 ? 18.242 0.408 2.462 1.00 95.50 94 ARG A C 1
ATOM 772 O O . ARG A 1 94 ? 18.867 1.359 2.018 1.00 95.50 94 ARG A O 1
ATOM 779 N N . VAL A 1 95 ? 17.556 -0.438 1.689 1.00 96.44 95 VAL A N 1
ATOM 780 C CA . VAL A 1 95 ? 17.412 -0.239 0.244 1.00 96.44 95 VAL A CA 1
ATOM 781 C C . VAL A 1 95 ? 16.477 0.943 0.026 1.00 96.44 95 VAL A C 1
ATOM 783 O O . VAL A 1 95 ? 15.305 0.907 0.412 1.00 96.44 95 VAL A O 1
ATOM 786 N N . THR A 1 96 ? 17.007 1.994 -0.582 1.00 96.75 96 THR A N 1
ATOM 787 C CA . THR A 1 96 ? 16.231 3.145 -1.043 1.00 96.75 96 THR A CA 1
ATOM 788 C C . THR A 1 96 ? 15.922 2.987 -2.519 1.00 96.75 96 THR A C 1
ATOM 790 O O . THR A 1 96 ? 16.589 2.234 -3.232 1.00 96.75 96 THR A O 1
ATOM 793 N N . ILE A 1 97 ? 14.917 3.712 -2.986 1.00 95.31 97 ILE A N 1
ATOM 794 C CA . ILE A 1 97 ? 14.540 3.754 -4.397 1.00 95.31 97 ILE A CA 1
ATOM 795 C C . ILE A 1 97 ? 15.737 4.197 -5.262 1.00 95.31 97 ILE A C 1
ATOM 797 O O . ILE A 1 97 ? 16.044 3.575 -6.279 1.00 95.31 97 ILE A O 1
ATOM 801 N N . ASP A 1 98 ? 16.498 5.182 -4.787 1.00 93.44 98 ASP A N 1
ATOM 802 C CA . ASP A 1 98 ? 17.701 5.675 -5.462 1.00 93.44 98 ASP A CA 1
ATOM 803 C C . ASP A 1 98 ? 18.874 4.693 -5.443 1.00 93.44 98 ASP A C 1
ATOM 805 O O . ASP A 1 98 ? 19.743 4.751 -6.307 1.00 93.44 98 ASP A O 1
ATOM 809 N N . SER A 1 99 ? 18.916 3.736 -4.519 1.00 95.38 99 SER A N 1
ATOM 810 C CA . SER A 1 99 ? 19.959 2.700 -4.551 1.00 95.38 99 SER A CA 1
ATOM 811 C C . SER A 1 99 ? 19.721 1.619 -5.614 1.00 95.38 99 SER A C 1
ATOM 813 O O . SER A 1 99 ? 20.588 0.775 -5.838 1.00 95.38 99 SER A O 1
ATOM 815 N N . LEU A 1 100 ? 18.559 1.617 -6.278 1.00 95.69 100 LEU A N 1
ATOM 816 C CA . LEU A 1 100 ? 18.218 0.596 -7.264 1.00 95.69 100 LEU A CA 1
ATOM 817 C C . LEU A 1 100 ? 19.006 0.769 -8.563 1.00 95.69 100 LEU A C 1
ATOM 819 O O . LEU A 1 100 ? 19.153 1.878 -9.079 1.00 95.69 100 LEU A O 1
ATOM 823 N N . GLY A 1 101 ? 19.441 -0.357 -9.133 1.00 94.81 101 GLY A N 1
ATOM 824 C CA . GLY A 1 101 ? 19.974 -0.406 -10.495 1.00 94.81 101 GLY A CA 1
ATOM 825 C C . GLY A 1 101 ? 18.919 -0.027 -11.541 1.00 94.81 101 GLY A C 1
ATOM 826 O O . GLY A 1 101 ? 17.716 -0.116 -11.285 1.00 94.81 101 GLY A O 1
ATOM 827 N N . LYS A 1 102 ? 19.368 0.364 -12.741 1.00 94.62 102 LYS A N 1
ATOM 828 C CA . LYS A 1 102 ? 18.511 0.905 -13.815 1.00 94.62 102 LYS A CA 1
ATOM 829 C C . LYS A 1 102 ? 17.307 0.011 -14.144 1.00 94.62 102 LYS A C 1
ATOM 831 O O . LYS A 1 102 ? 16.174 0.481 -14.075 1.00 94.62 102 LYS A O 1
ATOM 836 N N . ALA A 1 103 ? 17.541 -1.283 -14.372 1.00 93.56 103 ALA A N 1
ATOM 837 C CA . ALA A 1 103 ? 16.482 -2.248 -14.670 1.00 93.56 103 ALA A CA 1
ATOM 838 C C . ALA A 1 103 ? 15.436 -2.363 -13.542 1.00 93.56 103 ALA A C 1
ATOM 840 O O . ALA A 1 103 ? 14.235 -2.430 -13.804 1.00 93.56 103 ALA A O 1
ATOM 841 N N . HIS A 1 104 ? 15.867 -2.326 -12.276 1.00 95.00 104 HIS A N 1
ATOM 842 C CA . HIS A 1 104 ? 14.954 -2.353 -11.132 1.00 95.00 104 HIS A CA 1
ATOM 843 C C . HIS A 1 104 ? 14.165 -1.048 -10.998 1.00 95.00 104 HIS A C 1
ATOM 845 O O . HIS A 1 104 ? 12.976 -1.102 -10.714 1.00 95.00 104 HIS A O 1
ATOM 851 N N . ARG A 1 105 ? 14.762 0.122 -11.257 1.00 95.88 105 ARG A N 1
ATOM 852 C CA . ARG A 1 105 ? 14.001 1.385 -11.281 1.00 95.88 105 ARG A CA 1
ATOM 853 C C . ARG A 1 105 ? 12.934 1.386 -12.371 1.00 95.88 105 ARG A C 1
ATOM 855 O O . ARG A 1 105 ? 11.804 1.772 -12.100 1.00 95.88 105 ARG A O 1
ATOM 862 N N . ALA A 1 106 ? 13.267 0.903 -13.566 1.00 95.62 106 ALA A N 1
ATOM 863 C CA . ALA A 1 106 ? 12.320 0.777 -14.672 1.00 95.62 106 ALA A CA 1
ATOM 864 C C . ALA A 1 106 ? 11.163 -0.187 -14.338 1.00 95.62 106 ALA A C 1
ATOM 866 O O . ALA A 1 106 ? 10.000 0.132 -14.578 1.00 95.62 106 ALA A O 1
ATOM 867 N N . GLN A 1 107 ? 11.454 -1.331 -13.709 1.00 96.19 107 GLN A N 1
ATOM 868 C CA . GLN A 1 107 ? 10.431 -2.274 -13.239 1.00 96.19 107 GLN A CA 1
ATOM 869 C C . GLN A 1 107 ? 9.597 -1.727 -12.070 1.00 96.19 107 GLN A C 1
ATOM 871 O O . GLN A 1 107 ? 8.384 -1.920 -12.044 1.00 96.19 107 GLN A O 1
ATOM 876 N N . LEU A 1 108 ? 10.207 -1.003 -11.128 1.00 97.25 108 LEU A N 1
ATOM 877 C CA . LEU A 1 108 ? 9.477 -0.328 -10.057 1.00 97.25 108 LEU A CA 1
ATOM 878 C C . LEU A 1 108 ? 8.554 0.753 -10.627 1.00 97.25 108 LEU A C 1
ATOM 880 O O . LEU A 1 108 ? 7.388 0.811 -10.253 1.00 97.25 108 LEU A O 1
ATOM 884 N N . PHE A 1 109 ? 9.039 1.574 -11.560 1.00 97.19 109 PHE A N 1
ATOM 885 C CA . PHE A 1 109 ? 8.204 2.551 -12.257 1.00 97.19 109 PHE A CA 1
ATOM 886 C C . PHE A 1 109 ? 7.031 1.861 -12.947 1.00 97.19 109 PHE A C 1
ATOM 888 O O . PHE A 1 109 ? 5.892 2.288 -12.782 1.00 97.19 109 PHE A O 1
ATOM 895 N N . ARG A 1 110 ? 7.293 0.763 -13.667 1.00 96.38 110 ARG A N 1
ATOM 896 C CA . ARG A 1 110 ? 6.250 -0.024 -14.324 1.00 96.38 110 ARG A CA 1
ATOM 897 C C . ARG A 1 110 ? 5.181 -0.489 -13.336 1.00 96.38 110 ARG A C 1
ATOM 899 O O . ARG A 1 110 ? 3.994 -0.314 -13.595 1.00 96.38 110 ARG A O 1
ATOM 906 N N . TYR A 1 111 ? 5.599 -1.038 -12.198 1.00 97.38 111 TYR A N 1
ATOM 907 C CA . TYR A 1 111 ? 4.698 -1.441 -11.123 1.00 97.38 111 TYR A CA 1
ATOM 908 C C . TYR A 1 111 ? 3.830 -0.283 -10.622 1.00 97.38 111 TYR A C 1
ATOM 910 O O . TYR A 1 111 ? 2.613 -0.425 -10.532 1.00 97.38 111 TYR A O 1
ATOM 918 N N . LEU A 1 112 ? 4.438 0.868 -10.326 1.00 97.56 112 LEU A N 1
ATOM 919 C CA . LEU A 1 112 ? 3.713 2.041 -9.837 1.00 97.56 112 LEU A CA 1
ATOM 920 C C . LEU A 1 112 ? 2.732 2.569 -10.890 1.00 97.56 112 LEU A C 1
ATOM 922 O O . LEU A 1 112 ? 1.577 2.822 -10.566 1.00 97.56 112 LEU A O 1
ATOM 926 N N . HIS A 1 113 ? 3.164 2.674 -12.147 1.00 96.06 113 HIS A N 1
ATOM 927 C CA . HIS A 1 113 ? 2.353 3.145 -13.269 1.00 96.06 113 HIS A CA 1
ATOM 928 C C . HIS A 1 113 ? 1.136 2.252 -13.536 1.00 96.06 113 HIS A C 1
ATOM 930 O O . HIS A 1 113 ? 0.038 2.748 -13.767 1.00 96.06 113 HIS A O 1
ATOM 936 N N . ASP A 1 114 ? 1.300 0.931 -13.457 1.00 94.75 114 ASP A N 1
ATOM 937 C CA . ASP A 1 114 ? 0.198 -0.009 -13.679 1.00 94.75 114 ASP A CA 1
ATOM 938 C C . ASP A 1 114 ? -0.848 0.022 -12.552 1.00 94.75 114 ASP A C 1
ATOM 940 O O . ASP A 1 114 ? -1.988 -0.411 -12.741 1.00 94.75 114 ASP A O 1
ATOM 944 N N . ARG A 1 115 ? -0.471 0.491 -11.356 1.00 95.31 115 ARG A N 1
ATOM 945 C CA . ARG A 1 115 ? -1.290 0.366 -10.142 1.00 95.31 115 ARG A CA 1
ATOM 946 C C . ARG A 1 115 ? -1.844 1.687 -9.631 1.00 95.31 115 ARG A C 1
ATOM 948 O O . ARG A 1 115 ? -2.951 1.690 -9.090 1.00 95.31 115 ARG A O 1
ATOM 955 N N . LEU A 1 116 ? -1.149 2.796 -9.840 1.00 96.38 116 LEU A N 1
ATOM 956 C CA . LEU A 1 116 ? -1.466 4.096 -9.251 1.00 96.38 116 LEU A CA 1
ATOM 957 C C . LEU A 1 116 ? -1.906 5.115 -10.307 1.00 96.38 116 LEU A C 1
ATOM 959 O O . LEU A 1 116 ? -1.715 4.915 -11.504 1.00 96.38 116 LEU A O 1
ATOM 963 N N . ALA A 1 117 ? -2.506 6.218 -9.858 1.00 95.31 117 ALA A N 1
ATOM 964 C CA . ALA A 1 117 ? -2.763 7.364 -10.722 1.00 95.31 117 ALA A CA 1
ATOM 965 C C . ALA A 1 117 ? -1.434 8.012 -11.171 1.00 95.31 117 ALA A C 1
ATOM 967 O O . ALA A 1 117 ? -0.494 8.062 -10.368 1.00 95.31 117 ALA A O 1
ATOM 968 N N . PRO A 1 118 ? -1.341 8.566 -12.397 1.00 95.44 118 PRO A N 1
ATOM 969 C CA . PRO A 1 118 ? -0.111 9.189 -12.897 1.00 95.44 118 PRO A CA 1
ATOM 970 C C . PRO A 1 118 ? 0.474 10.257 -11.962 1.00 95.44 118 PRO A C 1
ATOM 972 O O . PRO A 1 118 ? 1.681 10.282 -11.729 1.00 95.44 118 PRO A O 1
ATOM 975 N N . SER A 1 119 ? -0.379 11.082 -11.352 1.00 96.00 119 SER A N 1
ATOM 976 C CA . SER A 1 119 ? 0.030 12.111 -10.390 1.00 96.00 119 SER A CA 1
ATOM 977 C C . SER A 1 119 ? 0.643 11.519 -9.111 1.00 96.00 119 SER A C 1
ATOM 979 O O . SER A 1 119 ? 1.642 12.027 -8.609 1.00 96.00 119 SER A O 1
ATOM 981 N N . SER A 1 120 ? 0.131 10.384 -8.622 1.00 97.25 120 SER A N 1
ATOM 982 C CA . SER A 1 120 ? 0.727 9.663 -7.486 1.00 97.25 120 SER A CA 1
ATOM 983 C C . SER A 1 120 ? 2.089 9.066 -7.835 1.00 97.25 120 SER A C 1
ATOM 985 O O . SER A 1 120 ? 2.999 9.088 -7.008 1.00 97.25 120 SER A O 1
ATOM 987 N N . VAL A 1 121 ? 2.257 8.558 -9.062 1.00 97.12 121 VAL A N 1
ATOM 988 C CA . VAL A 1 121 ? 3.566 8.092 -9.545 1.00 97.12 121 VAL A CA 1
ATOM 989 C C . VAL A 1 121 ? 4.545 9.260 -9.559 1.00 97.12 121 VAL A C 1
ATOM 991 O O . VAL A 1 121 ? 5.619 9.151 -8.979 1.00 97.12 121 VAL A O 1
ATOM 994 N N . GLN A 1 122 ? 4.161 10.403 -10.132 1.00 96.56 122 GLN A N 1
ATOM 995 C CA . GLN A 1 122 ? 5.000 11.602 -10.152 1.00 96.56 122 GLN A CA 1
ATOM 996 C C . GLN A 1 122 ? 5.389 12.070 -8.741 1.00 96.56 122 GLN A C 1
ATOM 998 O O . GLN A 1 122 ? 6.557 12.392 -8.508 1.00 96.56 122 GLN A O 1
ATOM 1003 N N . ALA A 1 123 ? 4.449 12.051 -7.791 1.00 97.44 123 ALA A N 1
ATOM 1004 C CA . ALA A 1 123 ? 4.718 12.367 -6.391 1.00 97.44 123 ALA A CA 1
ATOM 1005 C C . ALA A 1 123 ? 5.750 11.409 -5.774 1.00 97.44 123 ALA A C 1
ATOM 1007 O O . ALA A 1 123 ? 6.704 11.855 -5.140 1.00 97.44 123 ALA A O 1
ATOM 1008 N N . ILE A 1 124 ? 5.614 10.099 -6.010 1.00 97.50 124 ILE A N 1
ATOM 1009 C CA . ILE A 1 124 ? 6.568 9.090 -5.524 1.00 97.50 124 ILE A CA 1
ATOM 1010 C C . ILE A 1 124 ? 7.961 9.283 -6.102 1.00 97.50 124 ILE A C 1
ATOM 1012 O O . ILE A 1 124 ? 8.940 9.154 -5.373 1.00 97.50 124 ILE A O 1
ATOM 1016 N N . LEU A 1 125 ? 8.063 9.617 -7.384 1.00 95.81 125 LEU A N 1
ATOM 1017 C CA . LEU A 1 125 ? 9.355 9.886 -8.002 1.00 95.81 125 LEU A CA 1
ATOM 1018 C C . LEU A 1 125 ? 9.999 11.159 -7.432 1.00 95.81 125 LEU A C 1
ATOM 1020 O O . LEU A 1 125 ? 11.217 11.245 -7.373 1.00 95.81 125 LEU A O 1
ATOM 1024 N N . SER A 1 126 ? 9.202 12.134 -6.996 1.00 95.94 126 SER A N 1
ATOM 1025 C CA . SER A 1 126 ? 9.694 13.453 -6.571 1.00 95.94 126 SER A CA 1
ATOM 1026 C C . SER A 1 126 ? 9.997 13.565 -5.074 1.00 95.94 126 SER A C 1
ATOM 1028 O O . SER A 1 126 ? 10.451 14.618 -4.627 1.00 95.94 126 SER A O 1
ATOM 1030 N N . VAL A 1 127 ? 9.717 12.528 -4.276 1.00 97.00 127 VAL A N 1
ATOM 1031 C CA . VAL A 1 127 ? 10.005 12.553 -2.835 1.00 97.00 127 VAL A CA 1
ATOM 1032 C C . VAL A 1 127 ? 11.515 12.555 -2.594 1.00 97.00 127 VAL A C 1
ATOM 1034 O O . VAL A 1 127 ? 12.266 11.902 -3.316 1.00 97.00 127 VAL A O 1
ATOM 1037 N N . ASP A 1 128 ? 11.966 13.248 -1.544 1.00 96.19 128 ASP A N 1
ATOM 1038 C CA . ASP A 1 128 ? 13.370 13.187 -1.130 1.00 96.19 128 ASP A CA 1
ATOM 1039 C C . ASP A 1 128 ? 13.780 11.711 -0.900 1.00 96.19 128 ASP A C 1
ATOM 1041 O O . ASP A 1 128 ? 13.140 11.009 -0.097 1.00 96.19 128 ASP A O 1
ATOM 1045 N N . PRO A 1 129 ? 14.844 11.227 -1.571 1.00 93.88 129 PRO A N 1
ATOM 1046 C CA . PRO A 1 129 ? 15.263 9.829 -1.539 1.00 93.88 129 PRO A CA 1
ATOM 1047 C C . PRO A 1 129 ? 15.487 9.253 -0.141 1.00 93.88 129 PRO A C 1
ATOM 1049 O O . PRO A 1 129 ? 15.316 8.047 0.062 1.00 93.88 129 PRO A O 1
ATOM 1052 N N . LYS A 1 130 ? 15.830 10.088 0.851 1.00 96.06 130 LYS A N 1
ATOM 1053 C CA . LYS A 1 130 ? 16.020 9.629 2.236 1.00 96.06 130 LYS A CA 1
ATOM 1054 C C . LYS A 1 130 ? 14.725 9.120 2.881 1.00 96.06 130 LYS A C 1
ATOM 1056 O O . LYS A 1 130 ? 14.786 8.318 3.811 1.00 96.06 130 LYS A O 1
ATOM 1061 N N . TYR A 1 131 ? 13.565 9.550 2.380 1.00 97.31 131 TYR A N 1
ATOM 1062 C CA . TYR A 1 131 ? 12.247 9.058 2.794 1.00 97.31 131 TYR A CA 1
ATOM 1063 C C . TYR A 1 131 ? 11.691 7.979 1.849 1.00 97.31 131 TYR A C 1
ATOM 1065 O O . TYR A 1 131 ? 10.723 7.299 2.190 1.00 97.31 131 TYR A O 1
ATOM 1073 N N . GLY A 1 132 ? 12.324 7.769 0.692 1.00 95.88 132 GLY A N 1
ATOM 1074 C CA . GLY A 1 132 ? 11.962 6.771 -0.314 1.00 95.88 132 GLY A CA 1
ATOM 1075 C C . GLY A 1 132 ? 12.582 5.395 -0.056 1.00 95.88 132 GLY A C 1
ATOM 1076 O O . GLY A 1 132 ? 13.368 4.899 -0.866 1.00 95.88 132 GLY A O 1
ATOM 1077 N N . ARG A 1 133 ? 12.258 4.746 1.071 1.00 97.56 133 ARG A N 1
ATOM 1078 C CA . ARG A 1 133 ? 12.699 3.361 1.337 1.00 97.56 133 ARG A CA 1
ATOM 1079 C C . ARG A 1 133 ? 11.877 2.368 0.519 1.00 97.56 133 ARG A C 1
ATOM 1081 O O . ARG A 1 133 ? 10.654 2.343 0.634 1.00 97.56 133 ARG A O 1
ATOM 1088 N N . LEU A 1 134 ? 12.540 1.492 -0.247 1.00 97.62 134 LEU A N 1
ATOM 1089 C CA . LEU A 1 134 ? 11.862 0.564 -1.163 1.00 97.62 134 LEU A CA 1
ATOM 1090 C C . LEU A 1 134 ? 10.867 -0.338 -0.426 1.00 97.62 134 LEU A C 1
ATOM 1092 O O . LEU A 1 134 ? 9.735 -0.499 -0.875 1.00 97.62 134 LEU A O 1
ATOM 1096 N N . LYS A 1 135 ? 11.275 -0.905 0.718 1.00 96.94 135 LYS A N 1
ATOM 1097 C CA . LYS A 1 135 ? 10.397 -1.757 1.530 1.00 96.94 135 LYS A CA 1
ATOM 1098 C C . LYS A 1 135 ? 9.091 -1.034 1.879 1.00 96.94 135 LYS A C 1
ATOM 1100 O O . LYS A 1 135 ? 8.023 -1.612 1.732 1.00 96.94 135 LYS A O 1
ATOM 1105 N N . GLU A 1 136 ? 9.191 0.198 2.367 1.00 97.31 136 GLU A N 1
ATOM 1106 C CA . GLU A 1 136 ? 8.040 0.962 2.865 1.00 97.31 136 GLU A CA 1
ATOM 1107 C C . GLU A 1 136 ? 7.130 1.405 1.728 1.00 97.31 136 GLU A C 1
ATOM 1109 O O . GLU A 1 136 ? 5.912 1.339 1.866 1.00 97.31 136 GLU A O 1
ATOM 1114 N N . LEU A 1 137 ? 7.711 1.765 0.580 1.00 98.12 137 LEU A N 1
ATOM 1115 C CA . LEU A 1 137 ? 6.960 2.047 -0.637 1.00 98.12 137 LEU A CA 1
ATOM 1116 C C . LEU A 1 137 ? 6.131 0.831 -1.072 1.00 98.12 137 LEU A C 1
ATOM 1118 O O . LEU A 1 137 ? 4.920 0.949 -1.230 1.00 98.12 137 LEU A O 1
ATOM 1122 N N . LEU A 1 138 ? 6.764 -0.333 -1.252 1.00 98.25 138 LEU A N 1
ATOM 1123 C CA . LEU A 1 138 ? 6.061 -1.535 -1.715 1.00 98.25 138 LEU A CA 1
ATOM 1124 C C . LEU A 1 138 ? 4.968 -1.958 -0.736 1.00 98.25 138 LEU A C 1
ATOM 1126 O O . LEU A 1 138 ? 3.858 -2.271 -1.155 1.00 98.25 138 LEU A O 1
ATOM 1130 N N . GLU A 1 139 ? 5.271 -1.933 0.562 1.00 97.75 139 GLU A N 1
ATOM 1131 C CA . GLU A 1 139 ? 4.315 -2.290 1.605 1.00 97.75 139 GLU A CA 1
ATOM 1132 C C . GLU A 1 139 ? 3.115 -1.335 1.624 1.00 97.75 139 GLU A C 1
ATOM 1134 O O . GLU A 1 139 ? 1.973 -1.787 1.649 1.00 97.75 139 GLU A O 1
ATOM 1139 N N . SER A 1 140 ? 3.361 -0.026 1.514 1.00 98.25 140 SER A N 1
ATOM 1140 C CA . SER A 1 140 ? 2.304 0.987 1.457 1.00 98.25 140 SER A CA 1
ATOM 1141 C C . SER A 1 140 ? 1.432 0.844 0.217 1.00 98.25 140 SER A C 1
ATOM 1143 O O . SER A 1 140 ? 0.217 0.971 0.317 1.00 98.25 140 SER A O 1
ATOM 1145 N N . VAL A 1 141 ? 2.026 0.571 -0.949 1.00 98.44 141 VAL A N 1
ATOM 1146 C CA . VAL A 1 141 ? 1.269 0.405 -2.197 1.00 98.44 141 VAL A CA 1
ATOM 1147 C C . VAL A 1 141 ? 0.433 -0.873 -2.155 1.00 98.44 141 VAL A C 1
ATOM 1149 O O . VAL A 1 141 ? -0.753 -0.821 -2.461 1.00 98.44 141 VAL A O 1
ATOM 1152 N N . GLU A 1 142 ? 0.992 -2.010 -1.737 1.00 98.31 142 GLU A N 1
ATOM 1153 C CA . GLU A 1 142 ? 0.235 -3.270 -1.632 1.00 98.31 142 GLU A CA 1
ATOM 1154 C C . GLU A 1 142 ? -0.886 -3.180 -0.580 1.00 98.31 142 GLU A C 1
ATOM 1156 O O . GLU A 1 142 ? -2.008 -3.655 -0.800 1.00 98.31 142 GLU A O 1
ATOM 1161 N N . PHE A 1 143 ? -0.628 -2.501 0.541 1.00 98.12 143 PHE A N 1
ATOM 1162 C CA . PHE A 1 143 ? -1.660 -2.223 1.532 1.00 98.12 143 PHE A CA 1
ATOM 1163 C C . PHE A 1 143 ? -2.741 -1.281 0.972 1.00 98.12 143 PHE A C 1
ATOM 1165 O O . PHE A 1 143 ? -3.930 -1.587 1.073 1.00 98.12 143 PHE A O 1
ATOM 1172 N N . PHE A 1 144 ? -2.359 -0.183 0.310 1.00 98.12 144 PHE A N 1
ATOM 1173 C CA . PHE A 1 144 ? -3.285 0.727 -0.373 1.00 98.12 144 PHE A CA 1
ATOM 1174 C C . PHE A 1 144 ? -4.177 -0.015 -1.374 1.00 98.12 144 PHE A C 1
ATOM 1176 O O . PHE A 1 144 ? -5.391 0.161 -1.349 1.00 98.12 144 PHE A O 1
ATOM 1183 N N . LEU A 1 145 ? -3.614 -0.893 -2.207 1.00 96.88 145 LEU A N 1
ATOM 1184 C CA . LEU A 1 145 ? -4.379 -1.684 -3.176 1.00 96.88 145 LEU A CA 1
ATOM 1185 C C . LEU A 1 145 ? -5.372 -2.636 -2.496 1.00 96.88 145 LEU A C 1
ATOM 1187 O O . LEU A 1 145 ? -6.441 -2.924 -3.044 1.00 96.88 145 LEU A O 1
ATOM 1191 N N . THR A 1 146 ? -5.042 -3.117 -1.297 1.00 96.06 146 THR A N 1
ATOM 1192 C CA . THR A 1 146 ? -5.971 -3.893 -0.470 1.00 96.06 146 THR A CA 1
ATOM 1193 C C . THR A 1 146 ? -7.129 -3.015 0.004 1.00 96.06 146 THR A C 1
ATOM 1195 O O . THR A 1 146 ? -8.286 -3.398 -0.177 1.00 96.06 146 THR A O 1
ATOM 1198 N N . VAL A 1 147 ? -6.847 -1.811 0.515 1.00 96.00 147 VAL A N 1
ATOM 1199 C CA . VAL A 1 147 ? -7.876 -0.832 0.910 1.00 96.00 147 VAL A CA 1
ATOM 1200 C C . VAL A 1 147 ? -8.759 -0.441 -0.276 1.00 96.00 147 VAL A C 1
ATOM 1202 O O . VAL A 1 147 ? -9.985 -0.516 -0.180 1.00 96.00 147 VAL A O 1
ATOM 1205 N N . GLU A 1 148 ? -8.156 -0.106 -1.417 1.00 94.88 148 GLU A N 1
ATOM 1206 C CA . GLU A 1 148 ? -8.853 0.268 -2.647 1.00 94.88 148 GLU A CA 1
ATOM 1207 C C . GLU A 1 148 ? -9.838 -0.827 -3.066 1.00 94.88 148 GLU A C 1
ATOM 1209 O O . GLU A 1 148 ? -11.013 -0.556 -3.307 1.00 94.88 148 GLU A O 1
ATOM 1214 N N . ARG A 1 149 ? -9.404 -2.093 -3.076 1.00 92.75 149 ARG A N 1
ATOM 1215 C CA . ARG A 1 149 ? -10.268 -3.230 -3.416 1.00 92.75 149 ARG A CA 1
ATOM 1216 C C . ARG A 1 149 ? -11.495 -3.312 -2.508 1.00 92.75 149 ARG A C 1
ATOM 1218 O O . ARG A 1 149 ? -12.583 -3.615 -2.998 1.00 92.75 149 ARG A O 1
ATOM 1225 N N . ARG A 1 150 ? -11.343 -3.036 -1.210 1.00 91.75 150 ARG A N 1
ATOM 1226 C CA . ARG A 1 150 ? -12.455 -3.040 -0.246 1.00 91.75 150 ARG A CA 1
ATOM 1227 C C . ARG A 1 150 ? -13.400 -1.860 -0.452 1.00 91.75 150 ARG A C 1
ATOM 1229 O O . ARG A 1 150 ? -14.611 -2.064 -0.424 1.00 91.75 150 ARG A O 1
ATOM 1236 N N . ILE A 1 151 ? -12.879 -0.668 -0.742 1.00 91.56 151 ILE A N 1
ATOM 1237 C CA . ILE A 1 151 ? -13.701 0.497 -1.109 1.00 91.56 151 ILE A CA 1
ATOM 1238 C C . ILE A 1 151 ? -14.492 0.202 -2.390 1.00 91.56 151 ILE A C 1
ATOM 1240 O O . ILE A 1 151 ? -15.704 0.398 -2.435 1.00 91.56 151 ILE A O 1
ATOM 1244 N N . LEU A 1 152 ? -13.844 -0.358 -3.416 1.00 89.19 152 LEU A N 1
ATOM 1245 C CA . LEU A 1 152 ? -14.487 -0.710 -4.684 1.00 89.19 152 LEU A CA 1
ATOM 1246 C C . LEU A 1 152 ? -15.585 -1.770 -4.522 1.00 89.19 152 LEU A C 1
ATOM 1248 O O . LEU A 1 152 ? -16.608 -1.697 -5.201 1.00 89.19 152 LEU A O 1
ATOM 1252 N N . GLN A 1 153 ? -15.409 -2.727 -3.608 1.00 85.12 153 GLN A N 1
ATOM 1253 C CA . GLN A 1 153 ? -16.443 -3.709 -3.258 1.00 85.12 153 GLN A CA 1
ATOM 1254 C C . GLN A 1 153 ? -17.674 -3.060 -2.608 1.00 85.12 153 GLN A C 1
ATOM 1256 O O . GLN A 1 153 ? -18.774 -3.592 -2.733 1.00 85.12 153 GLN A O 1
ATOM 1261 N N . ARG A 1 154 ? -17.509 -1.890 -1.979 1.00 81.06 154 ARG A N 1
ATOM 1262 C CA . ARG A 1 154 ? -18.591 -1.077 -1.412 1.00 81.06 154 ARG A CA 1
ATOM 1263 C C . ARG A 1 154 ? -19.146 -0.030 -2.373 1.00 81.06 154 ARG A C 1
ATOM 1265 O O . ARG A 1 154 ? -19.928 0.794 -1.936 1.00 81.06 154 ARG A O 1
ATOM 1272 N N . LYS A 1 155 ? -18.824 -0.037 -3.672 1.00 68.31 155 LYS A N 1
ATOM 1273 C CA . LYS A 1 155 ? -19.329 0.985 -4.618 1.00 68.31 155 LYS A CA 1
ATOM 1274 C C . LYS A 1 155 ? -20.861 1.133 -4.668 1.00 68.31 155 LYS A C 1
ATOM 1276 O O . LYS A 1 155 ? -21.342 2.138 -5.173 1.00 68.31 155 LYS A O 1
ATOM 1281 N N . GLN A 1 156 ? -21.618 0.151 -4.175 1.00 63.00 156 GLN A N 1
ATOM 1282 C CA . GLN A 1 156 ? -23.080 0.234 -4.040 1.00 63.00 156 GLN A CA 1
ATOM 1283 C C . GLN A 1 156 ? -23.551 0.908 -2.740 1.00 63.00 156 GLN A C 1
ATOM 1285 O O . GLN A 1 156 ? -24.736 1.178 -2.588 1.00 63.00 156 GLN A O 1
ATOM 1290 N N . ASP A 1 157 ? -22.638 1.171 -1.813 1.00 69.69 157 ASP A N 1
ATOM 1291 C CA . ASP A 1 157 ? -22.884 1.743 -0.501 1.00 69.69 157 ASP A CA 1
ATOM 1292 C C . ASP A 1 157 ? -22.230 3.127 -0.409 1.00 69.69 157 ASP A C 1
ATOM 1294 O O . ASP A 1 157 ? -21.059 3.276 -0.056 1.00 69.69 157 ASP A O 1
ATOM 1298 N N . SER A 1 158 ? -23.010 4.152 -0.751 1.00 75.31 158 SER A N 1
ATOM 1299 C CA . SER A 1 158 ? -22.608 5.561 -0.716 1.00 75.31 158 SER A CA 1
ATOM 1300 C C . SER A 1 158 ? -22.516 6.141 0.700 1.00 75.31 15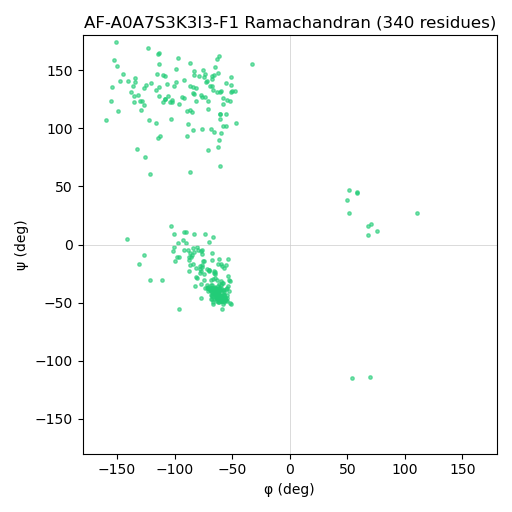8 SER A C 1
ATOM 1302 O O . SER A 1 158 ? -22.405 7.356 0.848 1.00 75.31 158 SER A O 1
ATOM 1304 N N . SER A 1 159 ? -22.618 5.316 1.749 1.00 89.81 159 SER A N 1
ATOM 1305 C CA . SER A 1 159 ? -22.560 5.794 3.133 1.00 89.81 159 SER A CA 1
ATOM 1306 C C . SER A 1 159 ? -21.148 6.146 3.597 1.00 89.81 159 SER A C 1
ATOM 1308 O O . SER A 1 159 ? -21.007 6.886 4.568 1.00 89.81 159 SER A O 1
ATOM 1310 N N . LEU A 1 160 ? -20.101 5.648 2.930 1.00 93.50 160 LEU A N 1
ATOM 1311 C CA . LEU A 1 160 ? -18.728 5.959 3.315 1.00 93.50 160 LEU A CA 1
ATOM 1312 C C . LEU A 1 160 ? -18.396 7.418 2.969 1.00 93.50 160 LEU A C 1
ATOM 1314 O O . LEU A 1 160 ? -18.507 7.824 1.816 1.00 93.50 160 LEU A O 1
ATOM 1318 N N . GLN A 1 161 ? -17.976 8.192 3.969 1.00 95.44 161 GLN A N 1
ATOM 1319 C CA . GLN A 1 161 ? -17.689 9.628 3.840 1.00 95.44 161 GLN A CA 1
ATOM 1320 C C . GLN A 1 161 ? -16.250 9.974 4.214 1.00 95.44 161 GLN A C 1
ATOM 1322 O O . GLN A 1 161 ? -15.671 10.920 3.681 1.00 95.44 161 GLN A O 1
ATOM 1327 N N . THR A 1 162 ? -15.661 9.218 5.139 1.00 96.62 162 THR A N 1
ATOM 1328 C CA . THR A 1 162 ? -14.346 9.536 5.696 1.00 96.62 162 THR A CA 1
ATOM 1329 C C . THR A 1 162 ? -13.474 8.293 5.748 1.00 96.62 162 THR A C 1
ATOM 1331 O O . THR A 1 162 ? -13.954 7.198 6.031 1.00 96.62 162 THR A O 1
ATOM 1334 N N . ILE A 1 163 ? -12.181 8.466 5.497 1.00 97.44 163 ILE A N 1
ATOM 1335 C CA . ILE A 1 163 ? -11.141 7.493 5.805 1.00 97.44 163 ILE A CA 1
ATOM 1336 C C . ILE A 1 163 ? -10.241 8.095 6.882 1.00 97.44 163 ILE A C 1
ATOM 1338 O O . ILE A 1 163 ? -9.746 9.211 6.732 1.00 97.44 163 ILE A O 1
ATOM 1342 N N . GLU A 1 164 ? -10.023 7.350 7.957 1.00 98.31 164 GLU A N 1
ATOM 1343 C CA . GLU A 1 164 ? -9.159 7.739 9.067 1.00 98.31 164 GLU A CA 1
ATOM 1344 C C . GLU A 1 164 ? -7.98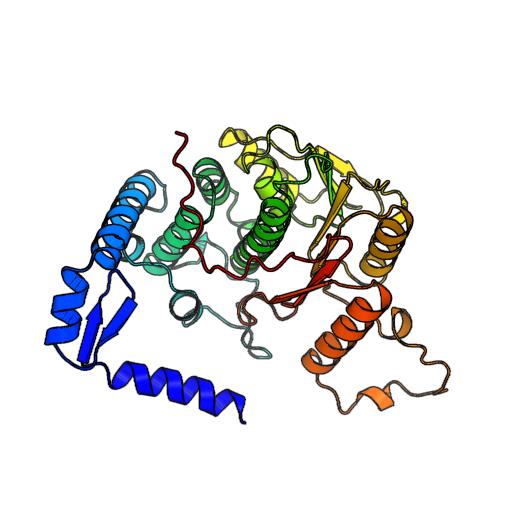7 6.748 9.146 1.00 98.31 164 GLU A C 1
ATOM 1346 O O . GLU A 1 164 ? -8.162 5.606 9.573 1.00 98.31 164 GLU A O 1
ATOM 1351 N N . ASP A 1 165 ? -6.805 7.174 8.695 1.00 98.38 165 ASP A N 1
ATOM 1352 C CA . ASP A 1 165 ? -5.550 6.417 8.773 1.00 98.38 165 ASP A CA 1
ATOM 1353 C C . ASP A 1 165 ? -4.845 6.705 10.105 1.00 98.38 165 ASP A C 1
ATOM 1355 O O . ASP A 1 165 ? -4.271 7.779 10.302 1.00 98.38 165 ASP A O 1
ATOM 1359 N N . VAL A 1 166 ? -4.921 5.761 11.043 1.00 98.25 166 VAL A N 1
ATOM 1360 C CA . VAL A 1 166 ? -4.429 5.909 12.419 1.00 98.25 166 VAL A CA 1
ATOM 1361 C C . VAL A 1 166 ? -3.058 5.261 12.583 1.00 98.25 166 VAL A C 1
ATOM 1363 O O . VAL A 1 166 ? -2.824 4.156 12.098 1.00 98.25 166 VAL A O 1
ATOM 1366 N N . ALA A 1 167 ? -2.178 5.925 13.340 1.00 96.94 167 ALA A N 1
ATOM 1367 C CA . ALA A 1 167 ? -0.757 5.589 13.451 1.00 96.94 167 ALA A CA 1
ATOM 1368 C C . ALA A 1 167 ? -0.066 5.627 12.077 1.00 96.94 167 ALA A C 1
ATOM 1370 O O . ALA A 1 167 ? 0.699 4.738 11.712 1.00 96.94 167 ALA A O 1
ATOM 1371 N N . THR A 1 168 ? -0.365 6.686 11.320 1.00 96.88 168 THR A N 1
ATOM 1372 C CA . THR A 1 168 ? -0.058 6.821 9.888 1.00 96.88 168 THR A CA 1
ATOM 1373 C C . THR A 1 168 ? 1.441 6.742 9.545 1.00 96.88 168 THR A C 1
ATOM 1375 O O . THR A 1 168 ? 1.813 6.524 8.390 1.00 96.88 168 THR A O 1
ATOM 1378 N N . GLY A 1 169 ? 2.354 6.895 10.514 1.00 96.38 169 GLY A N 1
ATOM 1379 C CA . GLY A 1 169 ? 3.777 6.682 10.261 1.00 96.38 169 GLY A CA 1
ATOM 1380 C C . GLY A 1 169 ? 4.363 7.774 9.364 1.00 96.38 169 GLY A C 1
ATOM 1381 O O . GLY A 1 169 ? 4.471 8.934 9.767 1.00 96.38 169 GLY A O 1
ATOM 1382 N N . HIS A 1 170 ? 4.774 7.383 8.155 1.00 97.38 170 HIS A N 1
ATOM 1383 C CA . HIS A 1 170 ? 5.181 8.304 7.086 1.00 97.38 170 HIS A CA 1
ATOM 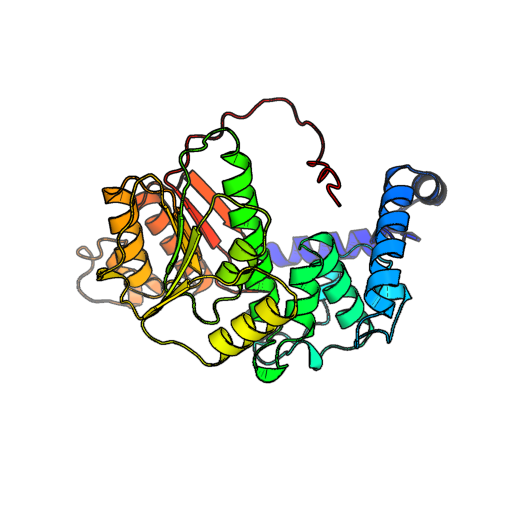1384 C C . HIS A 1 170 ? 3.995 8.779 6.223 1.00 97.38 170 HIS A C 1
ATOM 1386 O O . HIS A 1 170 ? 4.163 9.672 5.406 1.00 97.38 170 HIS A O 1
ATOM 1392 N N . GLY A 1 171 ? 2.808 8.187 6.364 1.00 97.75 171 GLY A N 1
ATOM 1393 C CA . GLY A 1 171 ? 1.557 8.644 5.757 1.00 97.75 171 GLY A CA 1
ATOM 1394 C C . GLY A 1 171 ? 1.355 8.386 4.272 1.00 97.75 171 GLY A C 1
ATOM 1395 O O . GLY A 1 171 ? 0.411 8.924 3.701 1.00 97.75 171 GLY A O 1
ATOM 1396 N N . LEU A 1 172 ? 2.184 7.565 3.621 1.00 98.38 172 LEU A N 1
ATOM 1397 C CA . LEU A 1 172 ? 2.057 7.335 2.172 1.00 98.38 172 LEU A CA 1
ATOM 1398 C C . LEU A 1 172 ? 0.701 6.710 1.817 1.00 98.38 172 LEU A C 1
ATOM 1400 O O . LEU A 1 172 ? 0.108 7.091 0.816 1.00 98.38 172 LEU A O 1
ATOM 1404 N N . VAL A 1 173 ? 0.176 5.802 2.647 1.00 98.31 173 VAL A N 1
ATOM 1405 C CA . VAL A 1 173 ? -1.137 5.180 2.409 1.00 98.31 173 VAL A CA 1
ATOM 1406 C C . VAL A 1 173 ? -2.254 6.221 2.386 1.00 98.31 173 VAL A C 1
ATOM 1408 O O . VAL A 1 173 ? -3.029 6.242 1.434 1.00 98.31 173 VAL A O 1
ATOM 1411 N N . ALA A 1 174 ? -2.305 7.136 3.356 1.00 98.06 174 ALA A N 1
ATOM 1412 C CA . ALA A 1 174 ? -3.279 8.224 3.340 1.00 98.06 174 ALA A CA 1
ATOM 1413 C C . ALA A 1 174 ? -3.123 9.162 2.132 1.00 98.06 174 ALA A C 1
ATOM 1415 O O . ALA A 1 174 ? -4.126 9.578 1.559 1.00 98.06 174 ALA A O 1
ATOM 1416 N N . HIS A 1 175 ? -1.892 9.463 1.704 1.00 98.31 175 HIS A N 1
ATOM 1417 C CA . HIS A 1 175 ? -1.663 10.270 0.499 1.00 98.31 175 HIS A CA 1
ATOM 1418 C C . HIS A 1 175 ? -2.156 9.563 -0.766 1.00 98.31 175 HIS A C 1
ATOM 1420 O O . HIS A 1 175 ? -2.825 10.185 -1.584 1.00 98.31 175 HIS A O 1
ATOM 1426 N N . LEU A 1 176 ? -1.906 8.258 -0.900 1.00 97.94 176 LEU A N 1
ATOM 1427 C CA . LEU A 1 176 ? -2.433 7.459 -2.009 1.00 97.94 176 LEU A CA 1
ATOM 1428 C C . LEU A 1 176 ? -3.966 7.410 -1.995 1.00 97.94 176 LEU A C 1
ATOM 1430 O O . LEU A 1 176 ? -4.590 7.536 -3.043 1.00 97.94 176 LEU A O 1
ATOM 1434 N N . LEU A 1 177 ? -4.583 7.274 -0.818 1.00 97.12 177 LEU A N 1
ATOM 1435 C CA . LEU A 1 177 ? -6.042 7.284 -0.673 1.00 97.12 177 LEU A CA 1
ATOM 1436 C C . LEU A 1 177 ? -6.658 8.641 -1.026 1.00 97.12 177 LEU A C 1
ATOM 1438 O O . LEU A 1 177 ? -7.701 8.665 -1.671 1.00 97.12 177 LEU A O 1
ATOM 1442 N N . ALA A 1 178 ? -6.013 9.744 -0.637 1.00 96.50 178 ALA A N 1
ATOM 1443 C CA . ALA A 1 178 ? -6.458 11.098 -0.964 1.00 96.50 178 ALA A CA 1
ATOM 1444 C C . ALA A 1 178 ? -6.266 11.431 -2.452 1.00 96.50 178 ALA A C 1
ATOM 1446 O O . ALA A 1 178 ? -7.099 12.108 -3.050 1.00 96.50 178 ALA A O 1
ATOM 1447 N N . ALA A 1 179 ? -5.174 10.949 -3.051 1.00 95.62 179 ALA A N 1
ATOM 1448 C CA . ALA A 1 179 ? -4.868 11.152 -4.462 1.00 95.62 179 ALA A CA 1
ATOM 1449 C C . ALA A 1 179 ? -5.733 10.297 -5.394 1.00 95.62 179 ALA A C 1
ATOM 1451 O O . ALA A 1 179 ? -5.940 10.661 -6.553 1.00 95.62 179 ALA A O 1
ATOM 1452 N N . GLN A 1 180 ? -6.234 9.160 -4.906 1.00 89.19 180 GLN A N 1
ATOM 1453 C CA . GLN A 1 180 ? -7.152 8.329 -5.666 1.00 89.19 180 GLN A CA 1
ATOM 1454 C C . GLN A 1 180 ? -8.486 9.055 -5.854 1.00 89.19 180 GLN A C 1
ATOM 1456 O O . GLN A 1 180 ? -8.969 9.747 -4.961 1.00 89.19 180 GLN A O 1
ATOM 1461 N N . TYR A 1 181 ? -9.098 8.891 -7.028 1.00 72.69 181 TYR A N 1
ATOM 1462 C CA . TYR A 1 181 ? -10.307 9.624 -7.398 1.00 72.69 181 TYR A CA 1
ATOM 1463 C C . TYR A 1 181 ? -11.539 9.143 -6.608 1.00 72.69 181 TYR A C 1
ATOM 1465 O O . TYR A 1 181 ? -12.358 8.358 -7.092 1.00 72.69 181 TYR A O 1
ATOM 1473 N N . TYR A 1 182 ? -11.676 9.649 -5.382 1.00 83.62 182 TYR A N 1
ATOM 1474 C CA . TYR A 1 182 ? -12.860 9.538 -4.537 1.00 83.62 182 TYR A CA 1
ATOM 1475 C C . TYR A 1 182 ? -13.305 10.937 -4.091 1.00 83.62 182 TYR A C 1
ATOM 1477 O O . TYR A 1 182 ? -13.110 11.297 -2.934 1.00 83.62 182 TYR A O 1
ATOM 1485 N N . PRO A 1 183 ? -13.935 11.740 -4.973 1.00 81.62 183 PRO A N 1
ATOM 1486 C CA . PRO A 1 183 ? -14.244 13.148 -4.682 1.00 81.62 183 PRO A CA 1
ATOM 1487 C C . PRO A 1 183 ? -15.096 13.383 -3.424 1.00 81.62 183 PRO A C 1
ATOM 1489 O O . PRO A 1 183 ? -15.130 14.488 -2.897 1.00 81.62 183 PRO A O 1
ATOM 1492 N N . HIS A 1 184 ? -15.805 12.353 -2.959 1.00 88.81 184 HIS A N 1
ATOM 1493 C CA . HIS A 1 184 ? -16.682 12.394 -1.792 1.00 88.81 184 HIS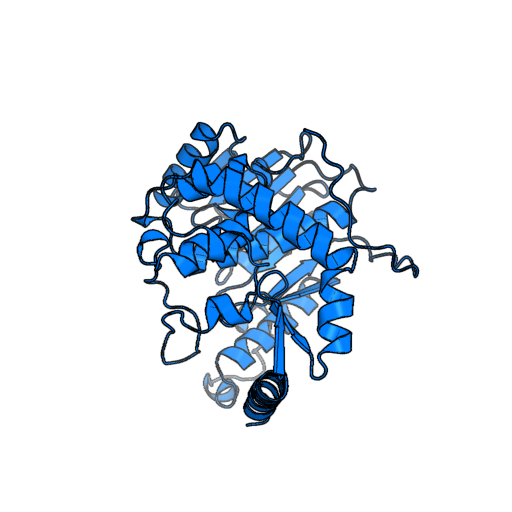 A CA 1
ATOM 1494 C C . HIS A 1 184 ? -16.015 11.904 -0.497 1.00 88.81 184 HIS A C 1
ATOM 1496 O O . HIS A 1 184 ? -16.613 12.058 0.566 1.00 88.81 184 HIS A O 1
ATOM 1502 N N . LEU A 1 185 ? -14.822 11.298 -0.562 1.00 93.81 185 LEU A N 1
ATOM 1503 C CA . LEU A 1 185 ? -14.142 10.754 0.612 1.00 93.81 185 LEU A CA 1
ATOM 1504 C C . LEU A 1 185 ? -13.134 11.756 1.165 1.00 93.81 185 LEU A C 1
ATOM 1506 O O . LEU A 1 185 ? -12.176 12.139 0.499 1.00 93.81 185 LEU A O 1
ATOM 1510 N N . GLN A 1 186 ? -13.320 12.136 2.424 1.00 96.31 186 GLN A N 1
ATOM 1511 C CA . GLN A 1 186 ? -12.328 12.901 3.172 1.00 96.31 186 GLN A CA 1
ATOM 1512 C C . GLN A 1 186 ? -11.299 11.951 3.779 1.00 96.31 186 GLN A C 1
ATOM 1514 O O . GLN A 1 186 ? -11.674 10.991 4.447 1.00 96.31 186 GLN A O 1
ATOM 1519 N N . VAL A 1 187 ? -10.008 12.220 3.590 1.00 97.69 187 VAL A N 1
ATOM 1520 C CA . VAL A 1 187 ? -8.934 11.396 4.163 1.00 97.69 187 VAL A CA 1
ATOM 1521 C C . VAL A 1 187 ? -8.211 12.170 5.259 1.00 97.69 187 VAL A C 1
ATOM 1523 O O . VAL A 1 187 ? -7.674 13.253 5.020 1.00 97.69 187 VAL A O 1
ATOM 1526 N N . THR A 1 188 ? -8.184 11.596 6.459 1.00 98.06 188 THR A N 1
ATOM 1527 C CA . THR A 1 188 ? -7.435 12.107 7.612 1.00 98.06 188 THR A CA 1
ATOM 1528 C C . THR A 1 188 ? -6.320 11.134 7.976 1.00 98.06 188 THR A C 1
ATOM 1530 O O . THR A 1 188 ? -6.539 9.927 8.036 1.00 98.06 188 THR A O 1
ATOM 1533 N N . SER A 1 189 ? -5.129 11.663 8.243 1.00 98.25 189 SER A N 1
ATOM 1534 C CA . SER A 1 189 ? -4.006 10.948 8.846 1.00 98.25 189 SER A CA 1
ATOM 1535 C C . SER A 1 189 ? -3.863 11.362 10.303 1.00 98.25 189 SER A C 1
ATOM 1537 O O . SER A 1 189 ? -3.627 12.539 10.577 1.00 98.25 189 SER A O 1
ATOM 1539 N N . SER A 1 190 ? -3.923 10.409 11.227 1.00 98.25 190 SER A N 1
ATOM 1540 C CA . SER A 1 190 ? -3.714 10.658 12.652 1.00 98.25 190 SER A CA 1
ATOM 1541 C C . SER A 1 190 ? -2.490 9.927 13.188 1.00 98.25 190 SER A C 1
ATOM 1543 O O . SER A 1 190 ? -2.303 8.729 12.967 1.00 98.25 190 SER A O 1
ATOM 1545 N N . ASP A 1 191 ? -1.660 10.644 13.938 1.00 98.00 191 ASP A N 1
ATOM 1546 C CA . ASP A 1 191 ? -0.513 10.089 14.658 1.00 98.00 191 ASP A CA 1
ATOM 1547 C C . ASP A 1 191 ? -0.203 10.958 15.884 1.00 98.00 191 ASP A C 1
ATOM 1549 O O . ASP A 1 191 ? -0.556 12.138 15.930 1.00 98.00 191 ASP A O 1
ATOM 1553 N N . ILE A 1 192 ? 0.499 10.393 16.863 1.00 97.38 192 ILE A N 1
ATOM 1554 C CA . ILE A 1 192 ? 0.997 11.132 18.029 1.00 97.38 192 ILE A CA 1
ATOM 1555 C C . ILE A 1 192 ? 2.207 12.007 17.688 1.00 97.38 192 ILE A C 1
ATOM 1557 O O . ILE A 1 192 ? 2.583 12.867 18.479 1.00 97.38 192 ILE A O 1
ATOM 1561 N N . VAL A 1 193 ? 2.831 11.790 16.524 1.00 97.19 193 VAL A N 1
ATOM 1562 C CA . VAL A 1 193 ? 3.965 12.578 16.036 1.00 97.19 193 VAL A CA 1
ATOM 1563 C C . VAL A 1 193 ? 3.817 12.860 14.544 1.00 97.19 193 VAL A C 1
ATOM 1565 O O . VAL A 1 193 ? 3.640 11.954 13.730 1.00 97.19 193 VAL A O 1
ATOM 1568 N N . ARG A 1 194 ? 3.998 14.127 14.159 1.00 97.75 194 ARG A N 1
ATOM 1569 C CA . ARG A 1 194 ? 4.148 14.524 12.755 1.00 97.75 194 ARG A CA 1
ATOM 1570 C C . ARG A 1 194 ? 5.600 14.344 12.318 1.00 97.75 194 ARG A C 1
ATOM 1572 O O . ARG A 1 194 ? 6.441 15.186 12.610 1.00 97.75 194 ARG A O 1
ATOM 1579 N N . ARG A 1 195 ? 5.906 13.229 11.654 1.00 97.50 195 ARG A N 1
ATOM 1580 C CA . ARG A 1 195 ? 7.270 12.915 11.192 1.00 97.50 195 ARG A CA 1
ATOM 1581 C C . ARG A 1 195 ? 7.640 13.741 9.961 1.00 97.50 195 ARG A C 1
ATOM 1583 O O . ARG A 1 195 ? 6.786 14.008 9.120 1.00 97.50 195 ARG A O 1
ATOM 1590 N N . ASP A 1 196 ? 8.925 14.039 9.790 1.00 98.31 196 ASP A N 1
ATOM 1591 C CA . ASP A 1 196 ? 9.411 14.756 8.601 1.00 98.31 196 ASP A CA 1
ATOM 1592 C C . ASP A 1 196 ? 9.096 14.020 7.295 1.00 98.31 196 ASP A C 1
ATOM 1594 O O . ASP A 1 196 ? 8.795 14.648 6.283 1.00 98.31 196 ASP A O 1
ATOM 1598 N N . SER A 1 197 ? 9.094 12.683 7.327 1.00 97.81 197 SER A N 1
ATOM 1599 C CA . SER A 1 197 ? 8.691 11.870 6.179 1.00 97.81 197 SER A CA 1
ATOM 1600 C C . SER A 1 197 ? 7.252 12.153 5.751 1.00 97.81 197 SER A C 1
ATOM 1602 O O . SER A 1 197 ? 6.995 12.224 4.554 1.00 97.81 197 SER A O 1
ATOM 1604 N N . TRP A 1 198 ? 6.332 12.390 6.694 1.00 98.25 198 TRP A N 1
ATOM 1605 C CA . TRP A 1 198 ? 4.957 12.778 6.372 1.00 98.25 198 TRP A CA 1
ATOM 1606 C C . TRP A 1 198 ? 4.924 14.106 5.609 1.00 98.25 198 TRP A C 1
ATOM 1608 O O . TRP A 1 198 ? 4.250 14.212 4.588 1.00 98.25 198 TRP A O 1
ATOM 1618 N N . ASN A 1 199 ? 5.696 15.103 6.059 1.00 98.44 199 ASN A N 1
ATOM 1619 C CA . ASN A 1 199 ? 5.779 16.402 5.383 1.00 98.44 199 ASN A CA 1
ATOM 1620 C C . ASN A 1 199 ? 6.363 16.270 3.973 1.00 98.44 199 ASN A C 1
ATOM 1622 O O . ASN A 1 199 ? 5.839 16.877 3.044 1.00 98.44 199 ASN A O 1
ATOM 1626 N N . ALA A 1 200 ? 7.404 15.453 3.802 1.00 98.31 200 ALA A N 1
ATOM 1627 C CA . ALA A 1 200 ? 8.006 15.215 2.495 1.00 98.31 200 ALA A CA 1
ATOM 1628 C C . ALA A 1 200 ? 7.019 14.575 1.509 1.00 98.31 200 ALA A C 1
ATOM 1630 O O . ALA A 1 200 ? 6.929 15.016 0.365 1.00 98.31 200 ALA A O 1
ATOM 1631 N N . TRP A 1 201 ? 6.237 13.587 1.958 1.00 98.25 201 TRP A N 1
ATOM 1632 C CA . TRP A 1 201 ? 5.170 12.999 1.148 1.00 98.25 201 TRP A CA 1
ATOM 1633 C C . TRP A 1 201 ? 4.077 14.019 0.820 1.00 98.25 201 TRP A C 1
ATOM 1635 O O . TRP A 1 201 ? 3.703 14.151 -0.341 1.00 98.25 201 TRP A O 1
ATOM 1645 N N . SER A 1 202 ? 3.626 14.798 1.802 1.00 98.38 202 SER A N 1
ATOM 1646 C CA . SER A 1 202 ? 2.612 15.840 1.599 1.00 98.38 202 SER A CA 1
ATOM 1647 C C . SER A 1 202 ? 3.038 16.877 0.567 1.00 98.38 202 SER A C 1
ATOM 1649 O O . SER A 1 202 ? 2.285 17.159 -0.365 1.00 98.38 202 SER A O 1
ATOM 1651 N N . MET A 1 203 ? 4.276 17.366 0.656 1.00 98.50 203 MET A N 1
ATOM 1652 C CA . MET A 1 203 ? 4.843 18.284 -0.330 1.00 98.50 203 MET A CA 1
ATOM 1653 C C . MET A 1 203 ? 4.944 17.648 -1.720 1.00 98.50 203 MET A C 1
ATOM 1655 O O . MET A 1 203 ? 4.563 18.277 -2.703 1.00 98.50 203 MET A O 1
ATOM 1659 N N . ALA A 1 204 ? 5.426 16.405 -1.821 1.00 98.19 204 ALA A N 1
ATOM 1660 C CA . ALA A 1 204 ? 5.571 15.724 -3.106 1.00 98.19 204 ALA A CA 1
ATOM 1661 C C . ALA A 1 204 ? 4.218 15.497 -3.803 1.00 98.19 204 ALA A C 1
ATOM 1663 O O . ALA A 1 204 ? 4.098 15.724 -5.007 1.00 98.19 204 ALA A O 1
ATOM 1664 N N . PHE A 1 205 ? 3.186 15.106 -3.049 1.00 98.12 205 PHE A N 1
ATOM 1665 C CA . PHE A 1 205 ? 1.829 14.935 -3.569 1.00 98.12 205 PHE A CA 1
ATOM 1666 C C . PHE A 1 205 ? 1.187 16.272 -3.955 1.00 98.12 205 PHE A C 1
ATOM 1668 O O . PHE A 1 205 ? 0.633 16.371 -5.048 1.00 98.12 205 PHE A O 1
ATOM 1675 N N . ALA A 1 206 ? 1.324 17.313 -3.128 1.00 98.00 206 ALA A N 1
ATOM 1676 C CA . ALA A 1 206 ? 0.834 18.651 -3.458 1.00 98.00 206 ALA A CA 1
ATOM 1677 C C . ALA A 1 206 ? 1.483 19.200 -4.743 1.00 98.00 206 ALA A C 1
ATOM 1679 O O . ALA A 1 206 ? 0.786 19.698 -5.625 1.00 98.00 206 ALA A O 1
ATOM 1680 N N . ASN A 1 207 ? 2.803 19.041 -4.897 1.00 97.94 207 ASN A N 1
ATOM 1681 C CA . ASN A 1 207 ? 3.538 19.472 -6.091 1.00 97.94 207 ASN A CA 1
ATOM 1682 C C . ASN A 1 207 ? 3.126 18.706 -7.357 1.00 97.94 207 ASN A C 1
ATOM 1684 O O . ASN A 1 207 ? 3.193 19.253 -8.454 1.00 97.94 207 ASN A O 1
ATOM 1688 N N . ALA A 1 208 ? 2.680 17.457 -7.214 1.00 96.69 208 ALA A N 1
ATOM 1689 C CA . ALA A 1 208 ? 2.118 16.665 -8.306 1.00 96.69 208 ALA A CA 1
ATOM 1690 C C . ALA A 1 208 ? 0.623 16.956 -8.562 1.00 96.69 208 ALA A C 1
ATOM 1692 O O . ALA A 1 208 ? -0.027 16.219 -9.304 1.00 96.69 208 ALA A O 1
ATOM 1693 N N . GLY A 1 209 ? 0.052 17.987 -7.925 1.00 96.38 209 GLY A N 1
ATOM 1694 C CA . GLY A 1 209 ? -1.356 18.365 -8.065 1.00 96.38 209 GLY A CA 1
ATOM 1695 C C . GLY A 1 209 ? -2.338 17.387 -7.414 1.00 96.38 209 GLY A C 1
ATOM 1696 O O . GLY A 1 209 ? -3.519 17.388 -7.755 1.00 96.38 209 GLY A O 1
ATOM 1697 N N . CYS A 1 210 ? -1.875 16.528 -6.502 1.00 96.56 210 CYS A N 1
ATOM 1698 C CA . CYS A 1 210 ? -2.745 15.607 -5.778 1.00 96.56 210 CYS A CA 1
ATOM 1699 C C . CYS A 1 210 ? -3.390 16.295 -4.565 1.00 96.56 210 CYS A C 1
ATOM 1701 O O . CYS A 1 210 ? -2.723 17.070 -3.873 1.00 96.56 210 CYS A O 1
ATOM 1703 N N . PRO A 1 211 ? -4.639 15.940 -4.218 1.00 95.94 211 PRO A N 1
ATOM 1704 C CA . PRO A 1 211 ? -5.178 16.210 -2.894 1.00 95.94 211 PRO A CA 1
ATOM 1705 C C . PRO A 1 211 ? -4.280 15.614 -1.805 1.00 95.94 211 PRO A C 1
ATOM 1707 O O . PRO A 1 211 ? -3.789 14.489 -1.925 1.00 95.94 211 PRO A O 1
ATOM 1710 N N . THR A 1 212 ? -4.090 16.359 -0.719 1.00 96.75 212 THR A N 1
ATOM 1711 C CA . THR A 1 212 ? -3.341 15.897 0.453 1.00 96.75 212 THR A CA 1
ATOM 1712 C C . THR A 1 212 ? -4.295 15.599 1.607 1.00 96.75 212 THR A C 1
ATOM 1714 O O . THR A 1 212 ? -5.204 16.399 1.847 1.00 96.75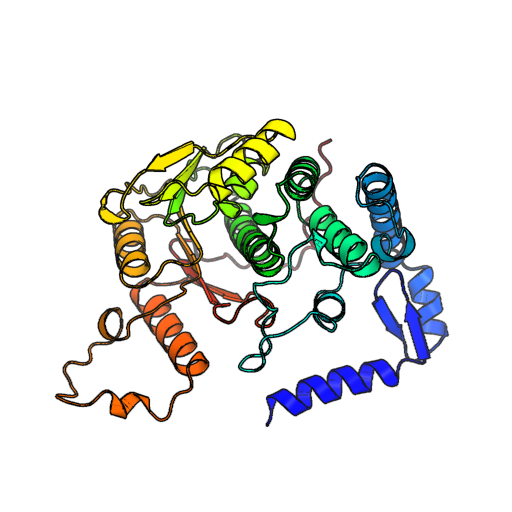 212 THR A O 1
ATOM 1717 N N . PRO A 1 213 ? -4.091 14.505 2.360 1.00 97.25 213 PRO A N 1
ATOM 1718 C CA . PRO A 1 213 ? -4.899 14.208 3.533 1.00 97.25 213 PRO A CA 1
ATOM 1719 C C . PRO A 1 213 ? -4.682 15.264 4.623 1.00 97.25 213 PRO A C 1
ATOM 1721 O O . PRO A 1 213 ? -3.607 15.861 4.738 1.00 97.25 213 PRO A O 1
ATOM 1724 N N . GLN A 1 214 ? -5.688 15.464 5.471 1.00 97.62 214 GLN A N 1
ATOM 1725 C CA . GLN A 1 214 ? -5.535 16.306 6.654 1.00 97.62 214 GLN A CA 1
ATOM 1726 C C . GLN A 1 214 ? -4.690 15.571 7.700 1.00 97.62 214 GLN A C 1
ATOM 1728 O O . GLN A 1 214 ? -5.035 14.462 8.097 1.00 97.62 214 GLN A O 1
ATOM 1733 N N . PHE A 1 215 ? -3.617 16.189 8.201 1.00 98.38 215 PHE A N 1
ATOM 1734 C CA . PHE A 1 215 ? -2.896 15.654 9.360 1.00 98.38 215 PHE A CA 1
ATOM 1735 C C . PHE A 1 215 ? -3.553 16.082 10.671 1.00 98.38 215 PHE A C 1
ATOM 1737 O O . PHE A 1 215 ? -3.845 17.265 10.869 1.00 98.38 215 PHE A O 1
ATOM 1744 N N . ARG A 1 216 ? -3.693 15.145 11.607 1.00 98.31 216 ARG A N 1
ATOM 1745 C CA . ARG A 1 216 ? -4.156 15.395 12.969 1.00 98.31 216 ARG A CA 1
ATOM 1746 C C . ARG A 1 216 ? -3.152 14.824 13.973 1.00 98.31 216 ARG A C 1
ATOM 1748 O O . ARG A 1 216 ? -2.907 13.623 14.009 1.00 98.31 216 ARG A O 1
ATOM 1755 N N . LEU A 1 217 ? -2.598 15.692 14.820 1.00 98.12 217 LEU A N 1
ATOM 1756 C CA . LEU A 1 217 ? -1.785 15.265 15.959 1.00 98.12 217 LEU A CA 1
ATOM 1757 C C . LEU A 1 217 ? -2.726 14.734 17.048 1.00 98.12 217 LEU A C 1
ATOM 1759 O O . LEU A 1 217 ? -3.387 15.519 17.727 1.00 98.12 217 LEU A O 1
ATOM 1763 N N . CYS A 1 218 ? -2.870 13.415 17.141 1.00 97.06 218 CYS A N 1
ATOM 1764 C CA . CYS A 1 218 ? -3.910 12.783 17.947 1.00 97.06 218 CYS A CA 1
ATOM 1765 C C . CYS A 1 218 ? -3.501 11.377 18.389 1.00 97.06 218 CYS A C 1
ATOM 1767 O O . CYS A 1 218 ? -3.020 10.577 17.587 1.00 97.06 218 CYS A O 1
ATOM 1769 N N . ASP A 1 219 ? -3.743 11.067 19.662 1.00 97.12 219 ASP A N 1
ATOM 1770 C CA . ASP A 1 219 ? -3.625 9.705 20.175 1.00 97.12 219 ASP A CA 1
ATOM 1771 C C . ASP A 1 219 ? -4.791 8.830 19.689 1.00 97.12 219 ASP A C 1
ATOM 1773 O O . ASP A 1 219 ? -5.930 9.293 19.555 1.00 97.12 219 ASP A O 1
ATOM 1777 N N . ALA A 1 220 ? -4.525 7.539 19.474 1.00 96.69 220 ALA A N 1
ATOM 1778 C CA . ALA A 1 220 ? -5.524 6.555 19.061 1.00 96.69 220 ALA A CA 1
ATOM 1779 C C . ALA A 1 220 ? -6.775 6.546 19.966 1.00 96.69 220 ALA A C 1
ATOM 1781 O O . ALA A 1 220 ? -7.887 6.308 19.489 1.00 96.69 220 ALA A O 1
ATOM 1782 N N . GLN A 1 221 ? -6.627 6.856 21.258 1.00 97.06 221 GLN A N 1
ATOM 1783 C CA . GLN A 1 221 ? -7.725 6.952 22.221 1.00 97.06 221 GLN A CA 1
ATOM 1784 C C . GLN A 1 221 ? -8.703 8.099 21.930 1.00 97.06 221 GLN A C 1
ATOM 1786 O O . GLN A 1 221 ? -9.876 8.012 22.302 1.00 97.06 221 GLN A O 1
ATOM 1791 N N . HIS A 1 222 ? -8.271 9.148 21.232 1.00 97.50 222 HIS A N 1
ATOM 1792 C CA . HIS A 1 222 ? -9.086 10.331 20.945 1.00 97.50 222 HIS A CA 1
ATOM 1793 C C . HIS A 1 222 ? -9.683 10.336 19.534 1.00 97.50 222 HIS A C 1
ATOM 1795 O O . HIS A 1 222 ? -10.476 11.220 19.203 1.00 97.50 222 HIS A O 1
ATOM 1801 N N . ILE A 1 223 ? -9.377 9.321 18.723 1.00 97.19 223 ILE A N 1
ATOM 1802 C CA . ILE A 1 223 ? -10.003 9.138 17.415 1.00 97.19 223 ILE A CA 1
ATOM 1803 C C . ILE A 1 223 ? -11.504 8.900 17.580 1.00 97.19 223 ILE A C 1
ATOM 1805 O O . ILE A 1 223 ? -11.947 8.076 18.397 1.00 97.19 223 ILE A O 1
ATOM 1809 N N . LYS A 1 224 ? -12.275 9.652 16.790 1.00 96.94 224 LYS A N 1
ATOM 1810 C CA . LYS A 1 224 ? -13.727 9.543 16.666 1.00 96.94 224 LYS A CA 1
ATOM 1811 C C . LYS A 1 224 ? -14.036 8.799 15.376 1.00 96.94 224 LYS A C 1
ATOM 1813 O O . LYS A 1 224 ? -13.622 9.236 14.309 1.00 96.94 224 LYS A O 1
ATOM 1818 N N . LEU A 1 225 ? -14.756 7.693 15.497 1.00 98.06 225 LEU A N 1
ATOM 1819 C CA . LEU A 1 225 ? -15.220 6.899 14.368 1.00 98.06 225 LEU A CA 1
ATOM 1820 C C . LEU A 1 225 ? -16.746 6.935 14.333 1.00 98.06 225 LEU A C 1
ATOM 1822 O O . LEU A 1 225 ? -17.398 6.980 15.377 1.00 98.06 225 LEU A O 1
ATOM 1826 N N . THR A 1 226 ? -17.295 6.894 13.129 1.00 97.19 226 THR A N 1
ATOM 1827 C CA . THR A 1 226 ? -18.722 6.705 12.851 1.00 97.19 226 THR A CA 1
ATOM 1828 C C . THR A 1 226 ? -18.890 5.487 11.948 1.00 97.19 226 THR A C 1
ATOM 1830 O O . THR A 1 226 ? -17.926 5.013 11.348 1.00 97.19 226 THR A O 1
ATOM 1833 N N . ASN A 1 227 ? -20.123 5.024 11.767 1.00 95.62 227 ASN A N 1
ATOM 1834 C CA . ASN A 1 227 ? -20.442 3.999 10.770 1.00 95.62 227 ASN A CA 1
ATOM 1835 C C . ASN A 1 227 ? -20.146 4.439 9.316 1.00 95.62 227 ASN A C 1
ATOM 1837 O O . ASN A 1 227 ? -20.049 3.594 8.432 1.00 95.62 227 ASN A O 1
ATOM 1841 N N . THR A 1 228 ? -19.975 5.744 9.072 1.00 95.75 228 THR A N 1
ATOM 1842 C CA . THR A 1 228 ? -19.568 6.335 7.783 1.00 95.75 228 THR A CA 1
ATOM 1843 C C . THR A 1 228 ? -18.052 6.535 7.648 1.00 95.75 228 THR A C 1
ATOM 1845 O O . THR A 1 228 ? -17.590 7.080 6.641 1.00 95.75 228 THR A O 1
ATOM 1848 N N . THR A 1 229 ? -17.265 6.102 8.641 1.00 96.94 229 THR A N 1
ATOM 1849 C CA . THR A 1 229 ? -15.800 6.212 8.654 1.00 96.94 229 THR A CA 1
ATOM 1850 C C . THR A 1 229 ? -15.153 4.856 8.386 1.00 96.94 229 THR A C 1
ATOM 1852 O O . THR A 1 229 ? -15.430 3.890 9.087 1.00 96.94 229 THR A O 1
ATOM 1855 N N . LEU A 1 230 ? -14.239 4.781 7.420 1.00 97.38 230 LEU A N 1
ATOM 1856 C CA . LEU A 1 230 ? -13.347 3.639 7.234 1.00 97.38 230 LEU A CA 1
ATOM 1857 C C . LEU A 1 230 ? -12.084 3.857 8.059 1.00 97.38 230 LEU A C 1
ATOM 1859 O O . LEU A 1 230 ? -11.294 4.755 7.773 1.00 97.38 230 LEU A O 1
ATOM 1863 N N . LEU A 1 231 ? -11.879 3.005 9.057 1.00 98.31 231 LEU A N 1
ATOM 1864 C CA . LEU A 1 231 ? -10.630 2.957 9.802 1.00 98.31 231 LEU A CA 1
ATOM 1865 C C . LEU A 1 231 ? -9.560 2.226 8.983 1.00 98.31 231 LEU A C 1
ATOM 1867 O O . LEU A 1 231 ? -9.753 1.083 8.561 1.00 98.31 231 LEU A O 1
ATOM 1871 N N . VAL A 1 232 ? -8.403 2.856 8.828 1.00 98.31 232 VAL A N 1
ATOM 1872 C CA . VAL A 1 232 ? -7.198 2.259 8.256 1.00 98.31 232 VAL A CA 1
ATOM 1873 C C . VAL A 1 232 ? -6.079 2.313 9.293 1.00 98.31 232 VAL A C 1
ATOM 1875 O O . VAL A 1 232 ? -5.942 3.299 10.010 1.00 98.31 232 VAL A O 1
ATOM 1878 N N . CYS A 1 233 ? -5.291 1.246 9.413 1.00 97.94 233 CYS A N 1
ATOM 1879 C CA . CYS A 1 233 ? -4.100 1.258 10.258 1.00 97.94 233 CYS A CA 1
ATOM 1880 C C . CYS A 1 233 ? -3.014 0.338 9.705 1.00 97.94 233 CYS A C 1
ATOM 1882 O O . CYS A 1 233 ? -3.163 -0.886 9.664 1.00 97.94 233 CYS A O 1
ATOM 1884 N N . VAL A 1 234 ? -1.896 0.931 9.301 1.00 96.31 234 VAL A N 1
ATOM 1885 C CA . VAL A 1 234 ? -0.707 0.201 8.860 1.00 96.31 234 VAL A CA 1
ATOM 1886 C C . VAL A 1 234 ? 0.297 0.216 9.989 1.00 96.31 234 VAL A C 1
ATOM 1888 O O . VAL A 1 234 ? 0.661 1.279 10.475 1.00 96.31 234 VAL A O 1
ATOM 1891 N N . HIS A 1 235 ? 0.749 -0.961 10.414 1.00 90.44 235 HIS A N 1
ATOM 1892 C CA . HIS A 1 235 ? 1.663 -1.077 11.545 1.00 90.44 235 HIS A CA 1
ATOM 1893 C C . HIS A 1 235 ? 1.108 -0.477 12.847 1.00 90.44 235 HIS A C 1
ATOM 1895 O O . HIS A 1 235 ? 1.836 0.144 13.623 1.00 90.44 235 HIS A O 1
ATOM 1901 N N . GLY A 1 236 ? -0.164 -0.746 13.153 1.00 86.69 236 GLY A N 1
ATOM 1902 C CA . GLY A 1 236 ? -0.647 -0.605 14.523 1.00 86.69 236 GLY A CA 1
ATOM 1903 C C . GLY A 1 236 ? 0.192 -1.504 15.432 1.00 86.69 236 GLY A C 1
ATOM 1904 O O . GLY A 1 236 ? 0.281 -2.716 15.199 1.00 86.69 236 GLY A O 1
ATOM 1905 N N . CYS A 1 237 ? 0.861 -0.925 16.425 1.00 89.62 237 CYS A N 1
ATOM 1906 C CA . CYS A 1 237 ? 1.731 -1.656 17.342 1.00 89.62 237 CYS A CA 1
ATOM 1907 C C . CYS A 1 237 ? 1.105 -1.700 18.745 1.00 89.62 237 CYS A C 1
ATOM 1909 O O . CYS A 1 237 ? 0.429 -0.767 19.178 1.00 89.62 237 CYS A O 1
ATOM 1911 N N . ASP A 1 238 ? 1.332 -2.809 19.447 1.00 83.94 238 ASP A N 1
ATOM 1912 C CA . ASP A 1 238 ? 0.905 -3.060 20.821 1.00 83.94 238 ASP A CA 1
ATOM 1913 C C . ASP A 1 238 ? -0.606 -2.869 21.038 1.00 83.94 238 ASP A C 1
ATOM 1915 O O . ASP A 1 238 ? -1.425 -3.627 20.505 1.00 83.94 238 ASP A O 1
ATOM 1919 N N . ASP A 1 239 ? -0.962 -1.872 21.844 1.00 91.62 239 ASP A N 1
ATOM 1920 C CA . ASP A 1 239 ? -2.323 -1.601 22.290 1.00 91.62 239 ASP A CA 1
ATOM 1921 C C . ASP A 1 239 ? -3.097 -0.784 21.252 1.00 91.62 239 ASP A C 1
ATOM 1923 O O . ASP A 1 239 ? -4.326 -0.795 21.270 1.00 91.62 239 ASP A O 1
ATOM 1927 N N . VAL A 1 240 ? -2.405 -0.146 20.295 1.00 94.75 240 VAL A N 1
ATOM 1928 C CA . VAL A 1 240 ? -3.033 0.699 19.270 1.00 94.75 240 VAL A CA 1
ATOM 1929 C C . VAL A 1 240 ? -4.062 -0.093 18.474 1.00 94.75 240 VAL A C 1
ATOM 1931 O O . VAL A 1 240 ? -5.197 0.359 18.380 1.00 94.75 240 VAL A O 1
ATOM 1934 N N . ASN A 1 241 ? -3.721 -1.294 17.978 1.00 94.56 241 ASN A N 1
ATOM 1935 C CA . ASN A 1 241 ? -4.682 -2.136 17.248 1.00 94.56 241 ASN A CA 1
ATOM 1936 C C . ASN A 1 241 ? -5.924 -2.429 18.081 1.00 94.56 241 ASN A C 1
ATOM 1938 O O . ASN A 1 241 ? -7.039 -2.310 17.588 1.00 94.56 241 ASN A O 1
ATOM 1942 N N . LYS A 1 242 ? -5.737 -2.807 19.347 1.00 95.19 242 LYS A N 1
ATOM 1943 C CA . LYS A 1 242 ? -6.858 -3.123 20.226 1.00 95.19 242 LYS A CA 1
ATOM 1944 C C . LYS A 1 242 ? -7.750 -1.896 20.423 1.00 95.19 242 LYS A C 1
ATOM 1946 O O . LYS A 1 242 ? -8.951 -1.992 20.202 1.00 95.19 242 LYS A O 1
ATOM 1951 N N . ILE A 1 243 ? -7.159 -0.746 20.750 1.00 96.69 243 ILE A N 1
ATOM 1952 C CA . ILE A 1 243 ? -7.876 0.515 20.987 1.00 96.69 243 ILE A CA 1
ATOM 1953 C C . ILE A 1 243 ? -8.700 0.922 19.761 1.00 96.69 243 ILE A C 1
ATOM 1955 O O . ILE A 1 243 ? -9.893 1.206 19.885 1.00 96.69 243 ILE A O 1
ATOM 1959 N N . ILE A 1 244 ? -8.090 0.955 18.573 1.00 97.38 244 ILE A N 1
ATOM 1960 C CA . ILE A 1 244 ? -8.778 1.428 17.364 1.00 97.38 244 ILE A CA 1
ATOM 1961 C C . ILE A 1 244 ? -9.836 0.437 16.877 1.00 97.38 244 ILE A C 1
ATOM 1963 O O . ILE A 1 244 ? -10.884 0.864 16.399 1.00 97.38 244 ILE A O 1
ATOM 1967 N N . LEU A 1 245 ? -9.607 -0.871 17.027 1.00 97.38 245 LEU A N 1
ATOM 1968 C CA . LEU A 1 245 ? -10.571 -1.884 16.605 1.00 97.38 245 LEU A CA 1
ATOM 1969 C C . LEU A 1 245 ? -11.739 -2.006 17.589 1.00 97.38 245 LEU A C 1
ATOM 1971 O O . LEU A 1 245 ? -12.872 -2.189 17.148 1.00 97.38 245 LEU A O 1
ATOM 1975 N N . ASP A 1 246 ? -11.509 -1.817 18.894 1.00 97.50 246 ASP A N 1
ATOM 1976 C CA . ASP A 1 246 ? -12.586 -1.690 19.887 1.00 97.50 246 ASP A CA 1
ATOM 1977 C C . ASP A 1 246 ? -13.468 -0.475 19.541 1.00 97.50 246 ASP A C 1
ATOM 1979 O O . ASP A 1 246 ? -14.695 -0.582 19.492 1.00 97.50 246 ASP A O 1
ATOM 1983 N N . LYS A 1 247 ? -12.855 0.666 19.191 1.00 98.19 247 LYS A N 1
ATOM 1984 C CA . LYS A 1 247 ? -13.581 1.858 18.719 1.00 98.19 247 LYS A CA 1
ATOM 1985 C C . LYS A 1 247 ? -14.353 1.607 17.427 1.00 98.19 247 LYS A C 1
ATOM 1987 O O . LYS A 1 247 ? -15.506 2.021 17.334 1.00 98.19 247 LYS A O 1
ATOM 1992 N N . ALA A 1 248 ? -13.747 0.936 16.447 1.00 98.19 248 ALA A N 1
ATOM 1993 C CA . ALA A 1 248 ? -14.417 0.619 15.190 1.00 98.19 248 ALA A CA 1
ATOM 1994 C C . ALA A 1 248 ? -15.630 -0.287 15.425 1.00 98.19 248 ALA A C 1
ATOM 1996 O O . ALA A 1 248 ? -16.701 -0.028 14.883 1.00 98.19 248 ALA A O 1
ATOM 1997 N N . LYS A 1 249 ? -15.494 -1.287 16.305 1.00 97.44 249 LYS A N 1
ATOM 1998 C CA . LYS A 1 249 ? -16.590 -2.173 16.708 1.00 97.44 249 LYS A CA 1
ATOM 1999 C C . LYS A 1 249 ? -17.737 -1.400 17.364 1.00 97.44 249 LYS A C 1
ATOM 2001 O O . LYS A 1 249 ? -18.882 -1.584 16.968 1.00 97.44 249 LYS A O 1
ATOM 2006 N N . VAL A 1 250 ? -17.439 -0.502 18.308 1.00 97.62 250 VAL A N 1
ATOM 2007 C CA . VAL A 1 250 ? -18.451 0.345 18.976 1.00 97.62 250 VAL A CA 1
ATOM 2008 C C . VAL A 1 250 ? -19.153 1.280 17.987 1.00 97.62 250 VAL A C 1
ATOM 2010 O O . VAL A 1 250 ? -20.366 1.451 18.062 1.00 97.62 250 VAL A O 1
ATOM 2013 N N . ALA A 1 251 ? -18.414 1.862 17.043 1.00 97.62 251 ALA A N 1
ATOM 2014 C CA . ALA A 1 251 ? -18.961 2.766 16.032 1.00 97.62 251 ALA A CA 1
ATOM 2015 C C . ALA A 1 251 ? -19.650 2.048 14.856 1.00 97.62 251 ALA A C 1
ATOM 2017 O O . ALA A 1 251 ? -20.184 2.719 13.972 1.00 97.62 251 ALA A O 1
ATOM 2018 N N . ASN A 1 252 ? -19.612 0.710 14.814 1.00 96.31 252 ASN A N 1
ATOM 2019 C CA . ASN A 1 252 ? -19.971 -0.092 13.641 1.00 96.31 252 ASN A CA 1
ATOM 2020 C C . ASN A 1 252 ? -19.275 0.404 12.353 1.00 96.31 252 ASN A C 1
ATOM 2022 O O . ASN A 1 252 ? -19.872 0.474 11.278 1.00 96.31 252 ASN A O 1
ATOM 2026 N N . ALA A 1 253 ? -18.015 0.812 12.491 1.00 96.62 253 ALA A N 1
ATOM 2027 C CA . ALA A 1 253 ? -17.187 1.339 11.419 1.00 96.62 253 ALA A CA 1
ATOM 2028 C C . ALA A 1 253 ? -16.480 0.189 10.678 1.00 96.62 253 ALA A C 1
ATOM 2030 O O . ALA A 1 253 ? -15.932 -0.710 11.332 1.00 96.62 253 ALA A O 1
ATOM 2031 N N . PRO A 1 254 ? -16.432 0.194 9.332 1.00 97.00 254 PRO A N 1
ATOM 2032 C CA . PRO A 1 254 ? -15.548 -0.705 8.603 1.00 97.00 254 PRO A CA 1
ATOM 2033 C C . PRO A 1 254 ? -14.085 -0.417 8.944 1.00 97.00 254 PRO A C 1
ATOM 2035 O O . PRO A 1 254 ? -13.697 0.729 9.183 1.00 97.00 254 PRO A O 1
ATOM 2038 N N . TRP A 1 255 ? -13.257 -1.458 8.942 1.00 98.00 255 TRP A N 1
ATOM 2039 C CA . TRP A 1 255 ? -11.853 -1.336 9.314 1.00 98.00 255 TRP A CA 1
ATOM 2040 C C . TRP A 1 255 ? -10.942 -2.258 8.507 1.00 98.00 255 TRP A C 1
ATOM 2042 O O . TRP A 1 255 ? -11.320 -3.376 8.149 1.00 98.00 255 TRP A O 1
ATOM 2052 N N . ILE A 1 256 ? -9.719 -1.793 8.249 1.00 98.31 256 ILE A N 1
ATOM 2053 C CA . ILE A 1 256 ? -8.635 -2.555 7.619 1.00 98.31 256 ILE A CA 1
ATOM 2054 C C . ILE A 1 256 ? -7.351 -2.291 8.405 1.00 98.31 256 ILE A C 1
ATOM 2056 O O . ILE A 1 256 ? -6.938 -1.142 8.554 1.00 98.31 256 ILE A O 1
ATOM 2060 N N . SER A 1 257 ? -6.713 -3.347 8.909 1.00 97.94 257 SER A N 1
ATOM 2061 C CA . SER A 1 257 ? -5.491 -3.230 9.710 1.00 97.94 257 SER A CA 1
ATOM 2062 C C . SER A 1 257 ? -4.425 -4.235 9.286 1.00 97.94 257 SER A C 1
ATOM 2064 O O . SER A 1 257 ? -4.726 -5.400 9.023 1.00 97.94 257 SER A O 1
ATOM 2066 N N . MET A 1 258 ? -3.170 -3.785 9.256 1.00 97.81 258 MET A N 1
ATOM 2067 C CA . MET A 1 258 ? -1.983 -4.636 9.158 1.00 97.81 258 MET A CA 1
ATOM 2068 C C . MET A 1 258 ? -1.183 -4.552 10.466 1.00 97.81 258 MET A C 1
ATOM 2070 O O . MET A 1 258 ? -0.348 -3.653 10.627 1.00 97.81 258 MET A O 1
ATOM 2074 N N . PRO A 1 259 ? -1.416 -5.464 11.425 1.00 96.31 259 PRO A N 1
ATOM 2075 C CA . PRO A 1 259 ? -0.752 -5.414 12.725 1.00 96.31 259 PRO A CA 1
ATOM 2076 C C . PRO A 1 259 ? 0.761 -5.697 12.624 1.00 96.31 259 PRO A C 1
ATOM 2078 O O . PRO A 1 259 ? 1.167 -6.653 11.963 1.00 96.31 259 PRO A O 1
ATOM 2081 N N . CYS A 1 260 ? 1.603 -4.914 13.322 1.00 93.00 260 CYS A N 1
ATOM 2082 C CA . CYS A 1 260 ? 3.068 -5.125 13.411 1.00 93.00 260 CYS A CA 1
ATOM 2083 C C . CYS A 1 260 ? 3.494 -5.900 14.664 1.00 93.00 260 CYS A C 1
ATOM 2085 O O . CYS A 1 260 ? 4.203 -6.908 14.580 1.00 93.00 260 CYS A O 1
ATOM 2087 N N . CYS A 1 261 ? 3.092 -5.393 15.830 1.00 90.06 261 CYS A N 1
ATOM 2088 C CA . CYS A 1 261 ? 3.523 -5.860 17.143 1.00 90.06 261 CYS A CA 1
ATOM 2089 C C . CYS A 1 261 ? 2.286 -6.272 17.933 1.00 90.06 261 CYS A C 1
ATOM 2091 O O . CYS A 1 261 ? 1.503 -5.423 18.347 1.00 90.06 261 CYS A O 1
ATOM 2093 N N . LEU A 1 262 ? 2.087 -7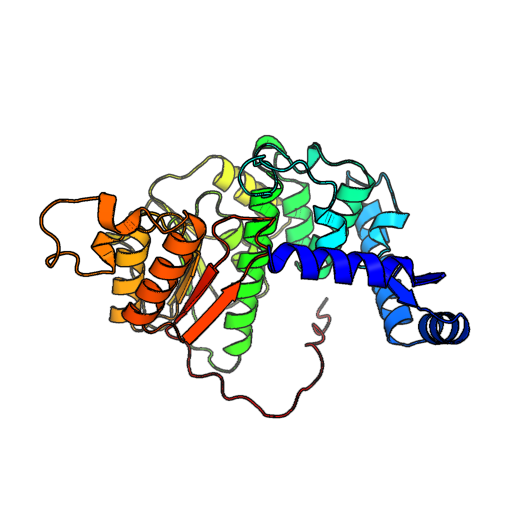.578 18.106 1.00 91.69 262 LEU A N 1
ATOM 2094 C CA . LEU A 1 262 ? 0.956 -8.124 18.849 1.00 91.69 262 LEU A CA 1
ATOM 2095 C C . LEU A 1 262 ? 1.456 -8.702 20.173 1.00 91.69 262 LEU A C 1
ATOM 2097 O O . LEU A 1 262 ? 2.343 -9.555 20.192 1.00 91.69 262 LEU A O 1
ATOM 2101 N N . LYS A 1 263 ? 0.870 -8.250 21.285 1.00 89.06 263 LYS A N 1
ATOM 2102 C CA . LYS A 1 263 ? 1.100 -8.819 22.617 1.00 89.06 263 LYS A CA 1
ATOM 2103 C C . LYS A 1 263 ? 0.055 -9.895 22.884 1.00 89.06 263 LYS A C 1
ATOM 2105 O O . LYS A 1 263 ? -1.138 -9.626 22.800 1.00 89.06 263 LYS A O 1
ATOM 2110 N N . ALA A 1 264 ? 0.495 -11.103 23.238 1.00 86.88 264 ALA A N 1
ATOM 2111 C CA . ALA A 1 264 ? -0.409 -12.223 23.522 1.00 86.88 264 ALA A CA 1
ATOM 2112 C C . ALA A 1 264 ? -1.449 -11.891 24.603 1.00 86.88 264 ALA A C 1
ATOM 2114 O O . ALA A 1 264 ? -2.618 -12.234 24.450 1.00 86.88 264 ALA A O 1
ATOM 2115 N N . THR A 1 265 ? -1.045 -11.137 25.628 1.00 84.81 265 THR A N 1
ATOM 2116 C CA . THR A 1 265 ? -1.900 -10.691 26.739 1.00 84.81 265 THR A CA 1
ATOM 2117 C C . THR A 1 265 ? -3.108 -9.861 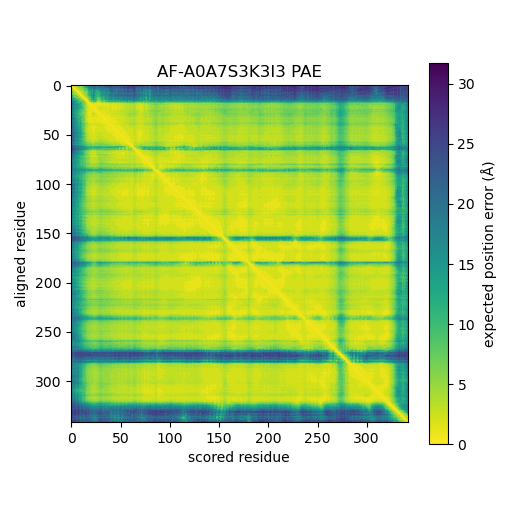26.310 1.00 84.81 265 THR A C 1
ATOM 2119 O O . THR A 1 265 ? -4.052 -9.742 27.080 1.00 84.81 265 THR A O 1
ATOM 2122 N N . ASN A 1 266 ? -3.100 -9.292 25.102 1.00 82.81 266 ASN A N 1
ATOM 2123 C CA . ASN A 1 266 ? -4.194 -8.452 24.618 1.00 82.81 266 ASN A CA 1
ATOM 2124 C C . ASN A 1 266 ? -5.315 -9.257 23.944 1.00 82.81 266 ASN A C 1
ATOM 2126 O O . ASN A 1 266 ? -6.413 -8.727 23.776 1.00 82.81 266 ASN A O 1
ATOM 2130 N N . TYR A 1 267 ? -5.037 -10.503 23.545 1.00 82.00 267 TYR A N 1
ATOM 2131 C CA . TYR A 1 267 ? -5.909 -11.293 22.662 1.00 82.00 267 TYR A CA 1
ATOM 2132 C C . TYR A 1 267 ? -6.179 -12.709 23.177 1.00 82.00 267 TYR A C 1
ATOM 2134 O O . TYR A 1 267 ? -7.090 -13.380 22.699 1.00 82.00 267 TYR A O 1
ATOM 2142 N N . ILE A 1 268 ? -5.370 -13.189 24.121 1.00 82.50 268 ILE A N 1
ATOM 2143 C CA . ILE A 1 268 ? -5.456 -14.538 24.670 1.00 82.50 268 ILE A CA 1
ATOM 2144 C C . ILE A 1 268 ? -5.467 -14.410 26.184 1.00 82.50 268 ILE A C 1
ATOM 2146 O O . ILE A 1 268 ? -4.542 -13.842 26.771 1.00 82.50 268 ILE A O 1
ATOM 2150 N N . ASP A 1 269 ? -6.500 -14.963 26.811 1.00 76.75 269 ASP A N 1
ATOM 2151 C CA . ASP A 1 269 ? -6.555 -15.060 28.260 1.00 76.75 269 ASP A CA 1
ATOM 2152 C C . ASP A 1 269 ? -5.495 -16.061 28.746 1.00 76.75 269 ASP A C 1
ATOM 2154 O O . ASP A 1 269 ? -5.647 -17.278 28.646 1.00 76.75 269 ASP A O 1
ATOM 2158 N N . MET A 1 270 ? -4.364 -15.529 29.211 1.00 66.94 270 MET A N 1
ATOM 2159 C CA . MET A 1 270 ? -3.241 -16.313 29.725 1.00 66.94 270 MET A CA 1
ATOM 2160 C C . MET A 1 270 ? -3.338 -16.576 31.237 1.00 66.94 270 MET A C 1
ATOM 2162 O O . MET A 1 270 ? -2.370 -17.061 31.830 1.00 66.94 270 MET A O 1
ATOM 2166 N N . GLN A 1 271 ? -4.481 -16.293 31.881 1.00 58.59 271 GLN A N 1
ATOM 2167 C CA . GLN A 1 271 ? -4.655 -16.510 33.325 1.00 58.59 271 GLN A CA 1
ATOM 2168 C C . GLN A 1 271 ? -4.512 -17.981 33.757 1.00 58.59 271 GLN A C 1
ATOM 2170 O O . GLN A 1 271 ? -4.317 -18.256 34.941 1.00 58.59 271 GLN A O 1
ATOM 2175 N N . THR A 1 272 ? -4.507 -18.934 32.822 1.00 52.03 272 THR A N 1
ATOM 2176 C CA . THR A 1 272 ? -4.343 -20.368 33.109 1.00 52.03 272 THR A CA 1
ATOM 2177 C C . THR A 1 272 ? -2.894 -20.842 33.251 1.00 52.03 272 THR A C 1
ATOM 2179 O O . THR A 1 272 ? -2.671 -21.994 33.614 1.00 52.03 272 THR A O 1
ATOM 2182 N N . SER A 1 273 ? -1.886 -19.983 33.062 1.00 46.81 273 SER A N 1
ATOM 2183 C CA . SER A 1 273 ? -0.485 -20.367 33.283 1.00 46.81 273 SER A CA 1
ATOM 2184 C C . SER A 1 273 ? 0.255 -19.323 34.108 1.00 46.81 273 SER A C 1
ATOM 2186 O O . SER A 1 273 ? 0.983 -18.481 33.576 1.00 46.81 273 SER A O 1
ATOM 2188 N N . LYS A 1 274 ? 0.093 -19.392 35.434 1.00 45.81 274 LYS A N 1
ATOM 2189 C CA . LYS A 1 274 ? 1.011 -18.745 36.377 1.00 45.81 274 LYS A CA 1
ATOM 2190 C C . LYS A 1 274 ? 2.432 -19.236 36.079 1.00 45.81 274 LYS A C 1
ATOM 2192 O O . LYS A 1 274 ? 2.811 -20.330 36.476 1.00 45.81 274 LYS A O 1
ATOM 2197 N N . GLY A 1 275 ? 3.216 -18.407 35.396 1.00 44.31 275 GLY A N 1
ATOM 2198 C CA . GLY A 1 275 ? 4.655 -18.383 35.627 1.00 44.31 275 GLY A CA 1
ATOM 2199 C C . GLY A 1 275 ? 5.589 -18.913 34.549 1.00 44.31 275 GLY A C 1
ATOM 2200 O O . GLY A 1 275 ? 6.703 -19.269 34.916 1.00 44.31 275 GLY A O 1
ATOM 2201 N N . SER A 1 276 ? 5.264 -18.904 33.249 1.00 48.47 276 SER A N 1
ATOM 2202 C CA . SER A 1 276 ? 6.382 -18.964 32.298 1.00 48.47 276 SER A CA 1
ATOM 2203 C C . SER A 1 276 ? 6.131 -18.386 30.910 1.00 48.47 276 SER A C 1
ATOM 2205 O O . SER A 1 276 ? 5.322 -18.892 30.135 1.00 48.47 276 SER A O 1
ATOM 2207 N N . ARG A 1 277 ? 6.975 -17.417 30.524 1.00 53.94 277 ARG A N 1
ATOM 2208 C CA . ARG A 1 277 ? 7.246 -17.073 29.115 1.00 53.94 277 ARG A CA 1
ATOM 2209 C C . ARG A 1 277 ? 7.678 -18.304 28.285 1.00 53.94 277 ARG A C 1
ATOM 2211 O O . ARG A 1 277 ? 7.677 -18.220 27.061 1.00 53.94 277 ARG A O 1
ATOM 2218 N N . SER A 1 278 ? 8.011 -19.437 28.920 1.00 53.31 278 SER A N 1
ATOM 2219 C CA . SER A 1 278 ? 8.455 -20.679 28.276 1.00 53.31 278 SER A CA 1
ATOM 2220 C C . SER A 1 278 ? 7.348 -21.575 27.694 1.00 53.31 278 SER A C 1
ATOM 2222 O O . SER A 1 278 ? 7.678 -22.599 27.097 1.00 53.31 278 SER A O 1
ATOM 2224 N N . SER A 1 279 ? 6.054 -21.259 27.813 1.00 59.06 279 SER A N 1
ATOM 2225 C CA . SER A 1 279 ? 5.024 -22.085 27.144 1.00 59.06 279 SER A CA 1
ATOM 2226 C C . SER A 1 279 ? 4.908 -21.801 25.638 1.00 59.06 279 SER A C 1
ATOM 2228 O O . SER A 1 279 ? 4.480 -22.666 24.880 1.00 59.06 279 SER A O 1
ATOM 2230 N N . TRP A 1 280 ? 5.376 -20.633 25.178 1.00 65.88 280 TRP A N 1
ATOM 2231 C CA . TRP A 1 280 ? 5.418 -20.251 23.756 1.00 65.88 280 TRP A CA 1
ATOM 2232 C C . TRP A 1 280 ? 6.702 -20.670 23.032 1.00 65.88 280 TRP A C 1
ATOM 2234 O O . TRP A 1 280 ? 6.801 -20.488 21.819 1.00 65.88 280 TRP A O 1
ATOM 2244 N N . THR A 1 281 ? 7.675 -21.241 23.751 1.00 61.41 281 THR A N 1
ATOM 2245 C CA . THR A 1 281 ? 9.000 -21.598 23.218 1.00 61.41 281 THR A CA 1
ATOM 2246 C C . THR A 1 281 ? 8.991 -22.461 21.948 1.00 61.41 281 THR A C 1
ATOM 2248 O O . THR A 1 281 ? 9.909 -22.278 21.151 1.00 61.41 281 THR A O 1
ATOM 2251 N N . PRO A 1 282 ? 8.012 -23.357 21.673 1.00 80.19 282 PRO A N 1
ATOM 2252 C CA . PRO A 1 282 ? 8.057 -24.108 20.419 1.00 80.19 282 PRO A CA 1
ATOM 2253 C C . PRO A 1 282 ? 7.680 -23.277 19.181 1.00 80.19 282 PRO A C 1
ATOM 2255 O O . PRO A 1 282 ? 7.926 -23.733 18.066 1.00 80.19 282 PRO A O 1
ATOM 2258 N N . LEU A 1 283 ? 7.085 -22.084 19.325 1.00 86.38 283 LEU A N 1
ATOM 2259 C CA . LEU A 1 283 ? 6.630 -21.297 18.177 1.00 86.38 283 LEU A CA 1
ATOM 2260 C C . LEU A 1 283 ? 7.681 -20.282 17.716 1.00 86.38 283 LEU A C 1
ATOM 2262 O O . LEU A 1 283 ? 8.130 -19.412 18.470 1.00 86.38 283 LEU A O 1
ATOM 2266 N N . THR A 1 284 ? 8.004 -20.329 16.423 1.00 89.38 284 THR A N 1
ATOM 2267 C CA . THR A 1 284 ? 8.797 -19.282 15.765 1.00 89.38 284 THR A CA 1
ATOM 2268 C C . THR A 1 284 ? 8.076 -17.931 15.834 1.00 89.38 284 THR A C 1
ATOM 2270 O O . THR A 1 284 ? 6.877 -17.861 16.110 1.00 89.38 284 THR A O 1
ATOM 2273 N N . ASP A 1 285 ? 8.799 -16.831 15.608 1.00 88.94 285 ASP A N 1
ATOM 2274 C CA . ASP A 1 285 ? 8.192 -15.491 15.564 1.00 88.94 285 ASP A CA 1
ATOM 2275 C C . ASP A 1 285 ? 7.036 -15.407 14.552 1.00 88.94 285 ASP A C 1
ATOM 2277 O O . ASP A 1 285 ? 5.958 -14.931 14.899 1.00 88.94 285 ASP A O 1
ATOM 2281 N N . ASP A 1 286 ? 7.208 -15.978 13.358 1.00 91.25 286 ASP A N 1
ATOM 2282 C CA . ASP A 1 286 ? 6.170 -16.005 12.322 1.00 91.25 286 ASP A CA 1
ATOM 2283 C C . ASP A 1 286 ? 4.936 -16.805 12.756 1.00 91.25 286 ASP A C 1
ATOM 2285 O O . ASP A 1 286 ? 3.807 -16.360 12.565 1.00 91.25 286 ASP A O 1
ATOM 2289 N N . MET A 1 287 ? 5.127 -17.968 13.392 1.00 92.38 287 MET A N 1
ATOM 2290 C CA . MET A 1 287 ? 4.008 -18.769 13.902 1.00 92.38 287 MET A CA 1
ATOM 2291 C C . MET A 1 287 ? 3.255 -18.031 15.010 1.00 92.38 287 MET A C 1
ATOM 2293 O O . MET A 1 287 ? 2.025 -18.052 15.025 1.00 92.38 287 MET A O 1
ATOM 2297 N N . ARG A 1 288 ? 3.975 -17.345 15.908 1.00 91.00 288 ARG A N 1
ATOM 2298 C CA . ARG A 1 288 ? 3.365 -16.496 16.942 1.00 91.00 288 ARG A CA 1
ATOM 2299 C C . ARG A 1 288 ? 2.584 -15.349 16.314 1.00 91.00 288 ARG A C 1
ATOM 2301 O O . ARG A 1 288 ? 1.448 -15.112 16.707 1.00 91.00 288 ARG A O 1
ATOM 2308 N N . TYR A 1 289 ? 3.152 -14.679 15.315 1.00 93.81 289 TYR A N 1
ATOM 2309 C CA . TYR A 1 289 ? 2.482 -13.597 14.602 1.00 93.81 289 TYR A CA 1
ATOM 2310 C C . TYR A 1 289 ? 1.198 -14.066 13.902 1.00 93.81 289 TYR A C 1
ATOM 2312 O O . TYR A 1 289 ? 0.148 -13.456 14.099 1.00 93.81 289 TYR A O 1
ATOM 2320 N N . ILE A 1 290 ? 1.247 -15.179 13.160 1.00 95.62 290 ILE A N 1
ATOM 2321 C CA . ILE A 1 290 ? 0.075 -15.774 12.496 1.00 95.62 290 ILE A CA 1
ATOM 2322 C C . ILE A 1 290 ? -0.998 -16.145 13.525 1.00 95.62 290 ILE A C 1
ATOM 2324 O O . ILE A 1 290 ? -2.168 -15.807 13.344 1.00 95.62 290 ILE A O 1
ATOM 2328 N N . PHE A 1 291 ? -0.606 -16.803 14.622 1.00 95.00 291 PHE A N 1
ATOM 2329 C CA . PHE A 1 291 ? -1.529 -17.191 15.688 1.00 95.00 291 PHE A CA 1
ATOM 2330 C C . PHE A 1 291 ? -2.234 -15.973 16.296 1.00 95.00 291 PHE A C 1
ATOM 2332 O O . PHE A 1 291 ? -3.456 -15.962 16.433 1.00 95.00 291 PHE A O 1
ATOM 2339 N N . LEU A 1 292 ? -1.475 -14.920 16.607 1.00 94.38 292 LEU A N 1
ATOM 2340 C CA . LEU A 1 292 ? -2.015 -13.689 17.179 1.00 94.38 292 LEU A CA 1
ATOM 2341 C C . LEU A 1 292 ? -2.902 -12.924 16.193 1.00 94.38 292 LEU A C 1
ATOM 2343 O O . LEU A 1 292 ? -3.914 -12.370 16.612 1.00 94.38 292 LEU A O 1
ATOM 2347 N N . CYS A 1 293 ? -2.589 -12.937 14.895 1.00 96.50 293 CYS A N 1
ATOM 2348 C CA . CYS A 1 293 ? -3.491 -12.399 13.875 1.00 96.50 293 CYS A CA 1
ATOM 2349 C C . CYS A 1 293 ? -4.808 -13.181 13.820 1.00 96.50 293 CYS A C 1
ATOM 2351 O O . CYS A 1 293 ? -5.863 -12.572 13.685 1.00 96.50 293 CYS A O 1
ATOM 2353 N N . GLY A 1 294 ? -4.770 -14.510 13.972 1.00 96.62 294 GLY A N 1
ATOM 2354 C CA . GLY A 1 294 ? -5.974 -15.341 14.065 1.00 96.62 294 GLY A CA 1
ATOM 2355 C C . GLY A 1 294 ? -6.827 -15.019 15.297 1.00 96.62 294 GLY A C 1
ATOM 2356 O O . GLY A 1 294 ? -8.045 -14.884 15.183 1.00 96.62 294 GLY A O 1
ATOM 2357 N N . ALA A 1 295 ? -6.195 -14.827 16.459 1.00 95.56 295 ALA A N 1
ATOM 2358 C CA . ALA A 1 295 ? -6.881 -14.402 17.681 1.00 95.56 295 ALA A CA 1
ATOM 2359 C C . ALA A 1 295 ? -7.524 -13.012 17.518 1.00 95.56 295 ALA A C 1
ATOM 2361 O O . ALA A 1 295 ? -8.707 -12.837 17.812 1.00 95.56 295 ALA A O 1
ATOM 2362 N N . LEU A 1 296 ? -6.775 -12.051 16.964 1.00 95.50 296 LEU A N 1
ATOM 2363 C CA . LEU A 1 296 ? -7.261 -10.707 16.654 1.00 95.50 296 LEU A CA 1
ATOM 2364 C C . LEU A 1 296 ? -8.451 -10.751 15.682 1.00 95.50 296 LEU A C 1
ATOM 2366 O O . LEU A 1 296 ? -9.489 -10.143 15.941 1.00 95.50 296 LEU A O 1
ATOM 2370 N N . ALA A 1 297 ? -8.330 -11.521 14.599 1.00 97.00 297 ALA A N 1
ATOM 2371 C CA . ALA A 1 297 ? -9.389 -11.715 13.616 1.00 97.00 297 ALA A CA 1
ATOM 2372 C C . ALA A 1 297 ? -10.672 -12.257 14.262 1.00 97.00 297 ALA A C 1
ATOM 2374 O O . ALA A 1 297 ? -11.758 -11.755 13.983 1.00 97.00 297 ALA A O 1
ATOM 2375 N N . ARG A 1 298 ? -10.555 -13.238 15.167 1.00 96.56 298 ARG A N 1
ATOM 2376 C CA . ARG A 1 298 ? -11.707 -13.803 15.880 1.00 96.56 298 ARG A CA 1
ATOM 2377 C C . ARG A 1 298 ? -12.355 -12.809 16.844 1.00 96.56 298 ARG A C 1
ATOM 2379 O O . ARG A 1 298 ? -13.581 -12.791 16.930 1.00 96.56 298 ARG A O 1
ATOM 2386 N N . GLN A 1 299 ? -11.562 -12.030 17.578 1.00 95.75 299 GLN A N 1
ATOM 2387 C CA . GLN A 1 299 ? -12.052 -11.077 18.581 1.00 95.75 299 GLN A CA 1
ATOM 2388 C C . GLN A 1 299 ? -12.817 -9.899 17.959 1.00 95.75 299 GLN A C 1
ATOM 2390 O O . GLN A 1 299 ? -13.813 -9.428 18.517 1.00 95.75 299 GLN A O 1
ATOM 2395 N N . PHE A 1 300 ? -12.355 -9.437 16.798 1.00 96.62 300 PHE A N 1
ATOM 2396 C CA . PHE A 1 300 ? -12.913 -8.282 16.091 1.00 96.62 300 PHE A CA 1
ATOM 2397 C C . PHE A 1 300 ? -13.782 -8.658 14.891 1.00 96.62 300 PHE A C 1
ATOM 2399 O O . PHE A 1 300 ? -14.083 -7.800 14.064 1.00 96.62 300 PHE A O 1
ATOM 2406 N N . ASP A 1 301 ? -14.194 -9.927 14.811 1.00 96.56 301 ASP A N 1
ATOM 2407 C CA . ASP A 1 301 ? -15.106 -10.449 13.791 1.00 96.56 301 ASP A CA 1
ATOM 2408 C C . ASP A 1 301 ? -14.640 -10.093 12.362 1.00 96.56 301 ASP A C 1
ATOM 2410 O O . ASP A 1 301 ? -15.401 -9.606 11.522 1.00 96.56 301 ASP A O 1
ATOM 2414 N N . ALA A 1 302 ? -13.345 -10.302 12.092 1.00 96.94 302 ALA A N 1
ATOM 2415 C CA . ALA A 1 302 ? -12.767 -10.060 10.778 1.00 96.94 302 ALA A CA 1
ATOM 2416 C C . ALA A 1 302 ? -13.460 -10.933 9.722 1.00 96.94 302 ALA A C 1
ATOM 2418 O O . ALA A 1 302 ? -13.623 -12.143 9.872 1.00 96.94 302 ALA A O 1
ATOM 2419 N N . THR A 1 303 ? -13.839 -10.296 8.621 1.00 95.50 303 THR A N 1
ATOM 2420 C CA . THR A 1 303 ? -14.572 -10.899 7.498 1.00 95.50 303 THR A CA 1
ATOM 2421 C C . THR A 1 303 ? -13.658 -11.272 6.337 1.00 95.50 303 THR A C 1
ATOM 2423 O O . THR A 1 303 ? -14.062 -12.015 5.442 1.00 95.50 303 THR A O 1
ATOM 2426 N N . ALA A 1 304 ? -12.422 -10.768 6.337 1.00 95.31 304 ALA A N 1
ATOM 2427 C CA . ALA A 1 304 ? -11.435 -11.098 5.331 1.00 95.31 304 ALA A CA 1
ATOM 2428 C C . ALA A 1 304 ? -10.003 -11.047 5.867 1.00 95.31 304 ALA A C 1
ATOM 2430 O O . ALA A 1 304 ? -9.686 -10.309 6.803 1.00 95.31 304 ALA A O 1
ATOM 2431 N N . VAL A 1 305 ? -9.153 -11.836 5.210 1.00 96.81 305 VAL A N 1
ATOM 2432 C CA . VAL A 1 305 ? -7.706 -11.875 5.396 1.00 96.81 305 VAL A CA 1
ATOM 2433 C C . VAL A 1 305 ? -7.066 -11.732 4.020 1.00 96.81 305 VAL A C 1
ATOM 2435 O O . VAL A 1 305 ? -7.362 -12.517 3.118 1.00 96.81 305 VAL A O 1
ATOM 2438 N N . ASP A 1 306 ? -6.204 -10.737 3.866 1.00 97.38 306 ASP A N 1
ATOM 2439 C CA . ASP A 1 306 ? -5.334 -10.549 2.710 1.00 97.38 306 ASP A CA 1
ATOM 2440 C C . ASP A 1 306 ? -3.870 -10.711 3.151 1.00 97.38 306 ASP A C 1
ATOM 2442 O O . ASP A 1 306 ? -3.547 -10.708 4.344 1.00 97.38 306 ASP A O 1
ATOM 2446 N N . ILE A 1 307 ? -2.973 -10.902 2.184 1.00 97.19 307 ILE A N 1
ATOM 2447 C CA . ILE A 1 307 ? -1.550 -11.132 2.437 1.00 97.19 307 ILE A CA 1
ATOM 2448 C C . ILE A 1 307 ? -0.729 -10.279 1.470 1.00 97.19 307 ILE A C 1
ATOM 2450 O O . ILE A 1 307 ? -0.919 -10.362 0.258 1.00 97.19 307 ILE A O 1
ATOM 2454 N N . ILE A 1 308 ? 0.204 -9.499 2.013 1.00 97.06 308 ILE A N 1
ATOM 2455 C CA . ILE A 1 308 ? 1.286 -8.854 1.258 1.00 97.06 308 ILE A CA 1
ATOM 2456 C C . ILE A 1 308 ? 2.432 -9.858 1.081 1.00 97.06 308 ILE A C 1
ATOM 2458 O O . ILE A 1 308 ? 2.650 -10.725 1.925 1.00 97.06 308 ILE A O 1
ATOM 2462 N N . ASP A 1 309 ? 3.195 -9.769 -0.005 1.00 96.75 309 ASP A N 1
ATOM 2463 C CA . ASP A 1 309 ? 4.342 -10.653 -0.213 1.00 96.75 309 ASP A CA 1
ATOM 2464 C C . ASP A 1 309 ? 5.289 -10.653 1.003 1.00 96.75 309 ASP A C 1
ATOM 2466 O O . ASP A 1 309 ? 5.805 -9.611 1.419 1.00 96.75 309 ASP A O 1
ATOM 2470 N N . SER A 1 310 ? 5.545 -11.831 1.579 1.00 95.44 310 SER A N 1
ATOM 2471 C CA . SER A 1 310 ? 6.346 -11.948 2.802 1.00 95.44 310 SER A CA 1
ATOM 2472 C C . SER A 1 310 ? 7.817 -11.576 2.599 1.00 95.44 310 SER A C 1
ATOM 2474 O O . SER A 1 310 ? 8.543 -11.388 3.570 1.00 95.44 310 SER A O 1
ATOM 2476 N N . ARG A 1 311 ? 8.285 -11.456 1.348 1.00 96.19 311 ARG A N 1
ATOM 2477 C CA . ARG A 1 311 ? 9.616 -10.919 1.029 1.00 96.19 311 ARG A CA 1
ATOM 2478 C C . ARG A 1 311 ? 9.643 -9.394 1.138 1.00 96.19 311 ARG A C 1
ATOM 2480 O O . ARG A 1 311 ? 10.712 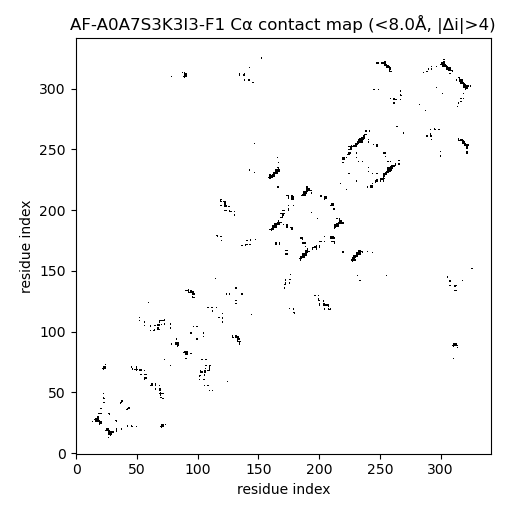-8.843 1.372 1.00 96.19 311 ARG A O 1
ATOM 2487 N N . ILE A 1 312 ? 8.505 -8.702 1.026 1.00 97.06 312 ILE A N 1
ATOM 2488 C CA . ILE A 1 312 ? 8.407 -7.259 1.303 1.00 97.06 312 ILE A CA 1
ATOM 2489 C C . ILE A 1 312 ? 8.388 -7.025 2.814 1.00 97.06 312 ILE A C 1
ATOM 2491 O O . ILE A 1 312 ? 9.109 -6.164 3.318 1.00 97.06 312 ILE A O 1
ATOM 2495 N N . THR A 1 313 ? 7.595 -7.798 3.560 1.00 95.56 313 THR A N 1
ATOM 2496 C CA . THR A 1 313 ? 7.422 -7.584 5.000 1.00 95.56 313 THR A CA 1
ATOM 2497 C C . THR A 1 313 ? 7.189 -8.877 5.774 1.00 95.56 313 THR A C 1
ATOM 2499 O O . THR A 1 313 ? 6.454 -9.755 5.340 1.00 95.56 313 THR A O 1
ATOM 2502 N N . ALA A 1 314 ? 7.781 -8.977 6.969 1.00 93.88 314 ALA A N 1
ATOM 2503 C CA . ALA A 1 314 ? 7.550 -10.102 7.887 1.00 93.88 314 ALA A CA 1
ATOM 2504 C C . ALA A 1 314 ? 6.195 -10.017 8.615 1.00 93.88 314 ALA A C 1
ATOM 2506 O O . ALA A 1 314 ? 5.851 -10.898 9.400 1.00 93.88 314 ALA A O 1
ATOM 2507 N N . ARG A 1 315 ? 5.459 -8.920 8.417 1.00 94.94 315 ARG A N 1
ATOM 2508 C CA . ARG A 1 315 ? 4.156 -8.642 9.028 1.00 94.94 315 ARG A CA 1
ATOM 2509 C C . ARG A 1 315 ? 3.127 -8.437 7.927 1.00 94.94 315 ARG A C 1
ATOM 2511 O O . ARG A 1 315 ? 2.607 -7.348 7.741 1.00 94.94 315 ARG A O 1
ATOM 2518 N N . SER A 1 316 ? 2.946 -9.480 7.125 1.00 96.00 316 SER A N 1
ATOM 2519 C CA . SER A 1 316 ? 2.237 -9.421 5.847 1.00 96.00 316 SER A CA 1
ATOM 2520 C C . SER A 1 316 ? 0.727 -9.606 5.932 1.00 96.00 316 SER A C 1
ATOM 2522 O O . SER A 1 316 ? 0.055 -9.490 4.909 1.00 96.00 316 SER A O 1
ATOM 2524 N N . ILE A 1 317 ? 0.187 -9.940 7.103 1.00 97.81 317 ILE A N 1
ATOM 2525 C CA . ILE A 1 317 ? -1.232 -10.256 7.245 1.00 97.81 317 ILE A CA 1
ATOM 2526 C C . ILE A 1 317 ? -2.017 -8.955 7.350 1.00 97.81 317 ILE A C 1
ATOM 2528 O O . ILE A 1 317 ? -1.789 -8.157 8.257 1.00 97.81 317 ILE A O 1
ATOM 2532 N N . VAL A 1 318 ? -2.977 -8.782 6.449 1.00 98.19 318 VAL A N 1
ATOM 2533 C CA . VAL A 1 318 ? -3.943 -7.687 6.480 1.00 98.19 318 VAL A CA 1
ATOM 2534 C C . VAL A 1 318 ? -5.299 -8.264 6.864 1.00 98.19 318 VAL A C 1
ATOM 2536 O O . VAL A 1 318 ? -5.786 -9.207 6.244 1.00 98.19 318 VAL A O 1
ATOM 2539 N N . LEU A 1 319 ? -5.910 -7.710 7.904 1.00 97.75 319 LEU A N 1
ATOM 2540 C CA . LEU A 1 319 ? -7.219 -8.112 8.405 1.00 97.75 319 LEU A CA 1
ATOM 2541 C C . LEU A 1 319 ? -8.247 -7.035 8.070 1.00 97.75 319 LEU A C 1
ATOM 2543 O O . LEU A 1 319 ? -7.936 -5.843 8.075 1.00 97.75 319 LEU A O 1
ATOM 2547 N N . SER A 1 320 ? -9.481 -7.439 7.778 1.00 97.62 320 SER A N 1
ATOM 2548 C CA . SER A 1 320 ? -10.571 -6.500 7.497 1.00 97.62 320 SER A CA 1
ATOM 2549 C C . SER A 1 320 ? -11.887 -6.956 8.116 1.00 97.62 320 SER A C 1
ATOM 2551 O O . SER A 1 320 ? -12.229 -8.137 8.054 1.00 97.62 320 SER A O 1
ATOM 2553 N N . GLY A 1 321 ? -12.666 -6.023 8.658 1.00 96.69 321 GLY A N 1
ATOM 2554 C CA . GLY A 1 321 ? -13.961 -6.282 9.295 1.00 96.69 321 GLY A CA 1
ATOM 2555 C C . GLY A 1 321 ? -14.914 -5.091 9.182 1.00 96.69 321 GLY A C 1
ATOM 2556 O O . GLY A 1 321 ? -14.560 -4.051 8.632 1.00 96.69 321 GLY A O 1
ATOM 2557 N N . GLY A 1 322 ? -16.159 -5.266 9.633 1.00 93.81 322 GLY A N 1
ATOM 2558 C CA . GLY A 1 322 ? -17.209 -4.242 9.491 1.00 93.81 322 GLY A CA 1
ATOM 2559 C C . GLY A 1 322 ? -17.659 -3.994 8.039 1.00 93.81 322 GLY A C 1
ATOM 2560 O O . GLY A 1 322 ? -18.301 -2.987 7.732 1.00 93.81 322 GLY A O 1
ATOM 2561 N N . PHE A 1 323 ? -17.322 -4.905 7.121 1.00 88.19 323 PHE A N 1
ATOM 2562 C CA . PHE A 1 323 ? -17.838 -4.906 5.755 1.00 88.19 323 PHE A CA 1
ATOM 2563 C C . PHE A 1 323 ? -19.094 -5.779 5.672 1.00 88.19 323 PHE A C 1
ATOM 2565 O O . PHE A 1 323 ? -19.123 -6.847 6.291 1.00 88.19 323 PHE A O 1
ATOM 2572 N N . PRO A 1 324 ? -20.113 -5.378 4.888 1.00 79.94 324 PRO A N 1
ATOM 2573 C CA . PRO A 1 324 ? -21.185 -6.282 4.508 1.00 79.94 324 PRO A CA 1
ATOM 2574 C C . PRO A 1 324 ? -20.588 -7.572 3.927 1.00 79.94 324 PRO A C 1
ATOM 2576 O O . PRO A 1 324 ? -19.568 -7.501 3.228 1.00 79.94 324 PRO A O 1
ATOM 2579 N N . PRO A 1 325 ? -21.200 -8.744 4.176 1.00 73.44 325 PRO A N 1
ATOM 2580 C CA . PRO A 1 325 ? -20.776 -9.980 3.541 1.00 73.44 325 PRO A CA 1
ATOM 2581 C C . PRO A 1 325 ? -20.677 -9.768 2.033 1.00 73.44 325 PRO A C 1
ATOM 2583 O O . PRO A 1 325 ? -21.599 -9.230 1.415 1.00 73.44 325 PRO A O 1
ATOM 2586 N N . LEU A 1 326 ? -19.565 -10.192 1.430 1.00 65.00 326 LEU A N 1
ATOM 2587 C CA . LEU A 1 326 ? -19.458 -10.182 -0.022 1.00 65.00 326 LEU A CA 1
ATOM 2588 C C . LEU A 1 326 ? -20.551 -11.091 -0.574 1.00 65.00 326 LEU A C 1
ATOM 2590 O O . LEU A 1 326 ? -20.455 -12.316 -0.477 1.00 65.00 326 LEU A O 1
ATOM 2594 N N . ILE A 1 327 ? -21.575 -10.496 -1.180 1.00 63.78 327 ILE A N 1
ATOM 2595 C CA . ILE A 1 327 ? -22.507 -11.237 -2.017 1.00 63.78 327 ILE A CA 1
ATOM 2596 C C . ILE A 1 327 ? -21.669 -11.710 -3.202 1.00 63.78 327 ILE A C 1
ATOM 2598 O O . ILE A 1 327 ? -21.388 -10.945 -4.126 1.00 63.78 327 ILE A O 1
ATOM 2602 N N . ARG A 1 328 ? -21.186 -12.957 -3.143 1.00 58.84 328 ARG A N 1
ATOM 2603 C CA . ARG A 1 328 ? -20.501 -13.593 -4.268 1.00 58.84 328 ARG A CA 1
ATOM 2604 C C . ARG A 1 328 ? -21.493 -13.631 -5.424 1.00 58.84 328 ARG A C 1
ATOM 2606 O O . ARG A 1 328 ? -22.298 -14.552 -5.518 1.00 58.84 328 ARG A O 1
ATOM 2613 N N . LYS A 1 329 ? -21.429 -12.648 -6.323 1.00 54.22 329 LYS A N 1
ATOM 2614 C CA . LYS A 1 329 ? -21.970 -12.827 -7.666 1.00 54.22 329 LYS A CA 1
ATOM 2615 C C . LYS A 1 329 ? -21.177 -13.983 -8.264 1.00 54.22 329 LYS A C 1
ATOM 2617 O O . LYS A 1 329 ? -19.972 -13.877 -8.462 1.00 54.22 329 LYS A O 1
ATOM 2622 N N . THR A 1 330 ? -21.837 -15.111 -8.483 1.00 47.47 330 THR A N 1
ATOM 2623 C CA . THR A 1 330 ? -21.257 -16.363 -8.992 1.00 47.47 330 THR A CA 1
ATOM 2624 C C . THR A 1 330 ? -20.754 -16.268 -10.438 1.00 47.47 330 THR A C 1
ATOM 2626 O O . THR A 1 330 ? -20.312 -17.262 -11.002 1.00 47.47 330 THR A O 1
ATOM 2629 N N . SER A 1 331 ? -20.749 -15.081 -11.043 1.00 44.59 331 SER A N 1
ATOM 2630 C CA . SER A 1 331 ? -20.210 -14.826 -12.374 1.00 44.59 331 SER A CA 1
ATOM 2631 C C . SER A 1 331 ? -18.843 -14.141 -12.278 1.00 44.59 331 SER A C 1
ATOM 2633 O O . SER A 1 331 ? -18.758 -12.956 -11.954 1.00 44.59 331 SER A O 1
ATOM 2635 N N . TYR A 1 332 ? -17.775 -14.876 -12.599 1.00 37.97 332 TYR A N 1
ATOM 2636 C CA . TYR A 1 332 ? -16.458 -14.319 -12.921 1.00 37.97 332 TYR A CA 1
ATOM 2637 C C . TYR A 1 332 ? -16.575 -13.434 -14.175 1.00 37.97 332 TYR A C 1
ATOM 2639 O O . TYR A 1 332 ? -16.340 -13.878 -15.295 1.00 37.97 332 TYR A O 1
ATOM 2647 N N . SER A 1 333 ? -16.972 -12.176 -14.012 1.00 36.59 333 SER A N 1
ATOM 2648 C CA . SER A 1 333 ? -16.762 -11.157 -15.038 1.00 36.59 333 SER A CA 1
ATOM 2649 C C . SER A 1 333 ? -15.337 -10.619 -14.896 1.00 36.59 333 SER A C 1
ATOM 2651 O O . SER A 1 333 ? -14.914 -10.289 -13.789 1.00 36.59 333 SER A O 1
ATOM 2653 N N . SER A 1 334 ? -14.620 -10.595 -16.020 1.00 40.00 334 SER A N 1
ATOM 2654 C CA . SER A 1 334 ? -13.243 -10.142 -16.256 1.00 40.00 334 SER A CA 1
ATOM 2655 C C . SER A 1 334 ? -12.752 -8.962 -15.397 1.00 40.00 334 SER A C 1
ATOM 2657 O O . SER A 1 334 ? -13.564 -8.150 -14.954 1.00 40.00 334 SER A O 1
ATOM 2659 N N . PRO A 1 335 ? -11.420 -8.825 -15.193 1.00 42.97 335 PRO A N 1
ATOM 2660 C CA . PRO A 1 335 ? -10.830 -7.738 -14.413 1.00 42.97 335 PRO A CA 1
ATOM 2661 C C . PRO A 1 335 ? -11.403 -6.386 -14.830 1.00 42.97 335 PRO A C 1
ATOM 2663 O O . PRO A 1 335 ? -11.494 -6.090 -16.021 1.00 42.97 335 PRO A O 1
ATOM 2666 N N . ILE A 1 336 ? -11.800 -5.607 -13.819 1.00 42.97 336 ILE A N 1
ATOM 2667 C CA . ILE A 1 336 ? -12.347 -4.255 -13.931 1.00 42.97 336 ILE A CA 1
ATOM 2668 C C . ILE A 1 336 ? -11.454 -3.471 -14.895 1.00 42.97 336 ILE A C 1
ATOM 2670 O O . ILE A 1 336 ? -10.339 -3.088 -14.542 1.00 42.97 336 ILE A O 1
ATOM 2674 N N . GLN A 1 337 ? -11.933 -3.253 -16.121 1.00 44.62 337 GLN A N 1
ATOM 2675 C CA . GLN A 1 337 ? -11.363 -2.229 -16.979 1.00 44.62 337 GLN A CA 1
ATOM 2676 C C . GLN A 1 337 ? -11.555 -0.922 -16.216 1.00 44.62 337 GLN A C 1
ATOM 2678 O O . GLN A 1 337 ? -12.689 -0.506 -15.974 1.00 44.62 337 GLN A O 1
ATOM 2683 N N . ARG A 1 338 ? -10.453 -0.309 -15.767 1.00 50.34 338 ARG A N 1
ATOM 2684 C CA . ARG A 1 338 ? -10.466 1.096 -15.363 1.00 50.34 338 ARG A CA 1
ATOM 2685 C C . ARG A 1 338 ? -10.937 1.842 -16.607 1.00 50.34 338 ARG A C 1
ATOM 2687 O O . ARG A 1 338 ? -10.190 1.935 -17.577 1.00 50.34 338 ARG A O 1
ATOM 2694 N N . SER A 1 339 ? -12.206 2.244 -16.636 1.00 37.41 339 SER A N 1
ATOM 2695 C CA . SER A 1 339 ? -12.725 3.111 -17.684 1.00 37.41 339 SER A CA 1
ATOM 2696 C C . SER A 1 339 ? -11.833 4.342 -17.677 1.00 37.41 339 SER A C 1
ATOM 2698 O O . SER A 1 339 ? -11.773 5.041 -16.665 1.00 37.41 339 SER A O 1
ATOM 2700 N N . GLY A 1 340 ? -11.062 4.522 -18.748 1.00 35.75 340 GLY A N 1
ATOM 2701 C CA . GLY A 1 340 ? -10.214 5.687 -18.935 1.00 35.75 340 GLY A CA 1
ATOM 2702 C C . GLY A 1 340 ? -11.095 6.924 -18.983 1.00 35.75 340 GLY A C 1
ATOM 2703 O O . GLY A 1 340 ? -11.587 7.294 -20.041 1.00 35.75 340 GLY A O 1
ATOM 2704 N N . HIS A 1 341 ? -11.333 7.524 -17.826 1.00 31.25 341 HIS A N 1
ATOM 2705 C CA . HIS A 1 341 ? -11.694 8.923 -17.735 1.00 31.25 341 HIS A CA 1
ATOM 2706 C C . HIS A 1 341 ? -10.365 9.665 -17.630 1.00 31.25 341 HIS A C 1
ATOM 2708 O O . HIS A 1 341 ? -9.757 9.705 -16.560 1.00 31.25 341 HIS A O 1
ATOM 2714 N N . MET A 1 342 ? -9.869 10.088 -18.799 1.00 30.70 342 MET A N 1
ATOM 2715 C CA . MET A 1 342 ? -8.937 11.211 -18.902 1.00 30.70 342 MET A CA 1
ATOM 2716 C C . MET A 1 342 ? -9.672 12.498 -18.560 1.00 30.70 342 MET A C 1
ATOM 2718 O O . MET A 1 342 ? -10.867 12.590 -18.934 1.00 30.70 342 MET A O 1
#

Solvent-accessible surface area (backbone atoms only — not comparable to full-atom values): 18993 Å² total; per-residue (Å²): 116,75,74,59,51,57,55,51,52,59,50,53,61,56,70,65,28,79,41,71,40,71,49,71,69,46,69,26,73,45,68,71,60,44,57,54,41,67,76,26,72,68,45,50,51,46,47,55,54,10,51,54,45,34,57,58,39,61,76,38,100,72,59,73,45,66,69,43,20,28,23,58,68,50,71,71,67,68,56,63,82,50,64,52,38,91,89,72,58,20,43,33,78,81,44,27,55,78,73,47,54,56,58,54,45,23,32,48,49,32,45,41,58,77,72,45,57,71,42,58,41,52,12,64,72,61,33,60,56,94,67,36,30,42,36,59,51,54,49,34,50,55,49,38,53,53,53,49,53,55,53,60,73,36,71,88,54,83,62,62,39,34,36,42,25,38,48,35,66,49,34,60,42,40,37,53,59,34,48,40,97,47,98,72,52,45,36,34,32,25,20,80,61,90,41,70,48,29,52,42,48,45,51,20,27,44,76,39,73,30,52,64,41,47,80,41,85,38,52,69,89,73,64,84,66,39,59,35,25,37,41,35,26,59,53,25,45,57,62,46,46,55,53,47,50,55,47,25,61,76,31,56,13,26,36,41,37,25,56,62,42,82,53,63,81,81,63,42,90,60,85,88,56,91,81,57,89,68,79,56,66,88,54,52,73,65,56,48,50,53,50,50,49,52,39,46,34,64,77,63,58,42,77,46,77,50,73,49,64,52,46,54,32,91,54,28,54,32,41,28,21,62,64,78,79,80,78,76,69,89,66,90,71,74,81,82,74,77,76,85,78,125

Nearest PDB structures (foldseek):
  6ecv-assembly1_B  TM=5.012E-01  e=7.034E-04  Stigmatella aurantiaca
  4f84-assembly1_A  TM=5.484E-01  e=1.474E-03  Streptomyces lasalocidi
  6ecu-assembly1_B  TM=4.808E-01  e=9.349E-04  Stigmatella aurantiaca
  3t7t-assembly3_C  TM=4.677E-01  e=2.459E-03  Phocaeicola vulgatus ATCC 8482
  7fbh-assembly1_B-5  TM=4.474E-01  e=1.608E-02  Streptomyces sp. RI18

Secondary structure (DSSP, 8-state):
-HHHHHHHHHHHHHHT-SEEETTTTEEESSHHHHHHHHTSHHHHHHHHHHHHHHHHHHTSTT-S-HHHHHSPP-HHHHHHTS-B-TTT-PBPTT-BGGGS-HHHHHHHHHHHHHHS-HHHHHHHHHS-TTT-BHHHHHHHHHHHHHHHHHHHHTTT-TT--EEEEET-TT-HHHHHHHHSS-TT-EEEEEESS--HHHHHHHHHHHHTT---PEEEE--GGG----TTEEEEEEEEETHHHHHHHHHHHHHT--EEEEEEE--GGGTS--TT-TT-GGGSTTS-HHHHHHHHHHHHHHHTT--EEEE--TTT-S--EEEEESPPP----S----S-------

Foldseek 3Di:
DVVVVVVVVVVVVQVCFPDADQQERDGHNDPVVVVVVCVDPVVVVSQVLLVVLLVLCCPAPLNDDRSLLNHQADPCVLLVPAPADPPQLAHDQPAWLVNDDSSSVSSVSSVCSVQADSLLSQLLSQFDRVLRGPLVVQLLSVLLSVVVVQVVLCPVPPLAQEEEEEQCPLVSNLQRVQQPPPPRYAYEYEDLDDDVSVVRSQVSSVVSVTGHHHYDNDDLQPDADALNYEYEYEAQAECSLVSNLVRCLVRLHKYKYQHDHYDCVSQPDPVVDPDDPPVCVVDDPLRVLVVRVVSSCVVSVFQDWDFDPVNSDSRTIMTIDSGDHRPPPVDPDDDDDPPDPD

Sequence (342 aa):
KKYFLLHFVLIQAYWDQRYVCDTCRVGFAKLKNYESHLHGKRHAAARALGDLAATAFQTSHWANDHDAVRCEFNMDYFLRDMPRRSMNGVISPRVTIDSLGKAHRAQLFRYLHDRLAPSSVQAILSVDPKYGRLKELLESVEFFLTVERRILQRKQDSSLQTIEDVATGHGLVAHLLAAQYYPHLQVTSSDIVRRDSWNAWSMAFANAGCPTPQFRLCDAQHIKLTNTTLLVCVHGCDDVNKIILDKAKVANAPWISMPCCLKATNYIDMQTSKGSRSSWTPLTDDMRYIFLCGALARQFDATAVDIIDSRITARSIVLSGGFPPLIRKTSYSSPIQRSGHM

Mean predicted aligned error: 6.63 Å

pLDDT: mean 87.75, std 17.07, range [30.7, 98.5]

Radius of gyration: 21.57 Å; Cα contacts (8 Å, |Δi|>4): 516; chains: 1; bounding box: 43×48×68 Å